Protein AF-A0A962GP96-F1 (afdb_monomer_lite)

Foldseek 3Di:
DDDDDDDDDDDDDPPPPPPVPPPPPPDDPDAPEEDEEEDAELVSVQVQQVVQQVVQSYAYAYADAAAYEQLDDDPVQESHDEFQHHYEYAYPYEYEYPAPPSAGEHYEYEANGEYEYEHYEYERFEHQAEASHYEYEANYYYEYYNYEYERAQYQYYARHYEYENHLEAYAENYEYYNAEYQHASHYEYEYDPDPHDYDYDYYNYYYYNGDHVYDRHYHYYDD

Radius of gyration: 22.22 Å; chains: 1; bounding box: 51×91×39 Å

Secondary structure (DSSP, 8-state):
----------------------PPS------S-EEEEEE-SHHHHHHHHHHHHH-TTSEEEEEE-S-EE-----TTSBSSPPB-SEEEEESS-EEE---TT---BSEEE-TT-EEEEES-EEE--EESSS-SSEEE-TT-EEEEES-EEES-EESSB-SSEEEES-SEEEEES-EEES-EEEE-SSEEEE--SSS----EEEES-EEES-EEEESSSEEEE--

Sequence (223 aa):
MSHRLSTLRLLTVVLALNLLAMLPPTAAAQPASTVRISVNTVQGLREAIAQSNLNPAQGFEISVATNLTLTEFNDSGAALPPIRGILGLTGPGSLAGGGPGSGFRLLTIEAGGALALNSIMLTNFHANGDGGVIRAEPGSEFSIFFSSFTHSGASGAGGAIYATGALSAEIDSARFEHCTAMRGGAVALLSAQTQSSQVLTIGSSDFLHNSAGSGGALYLEGS

Structure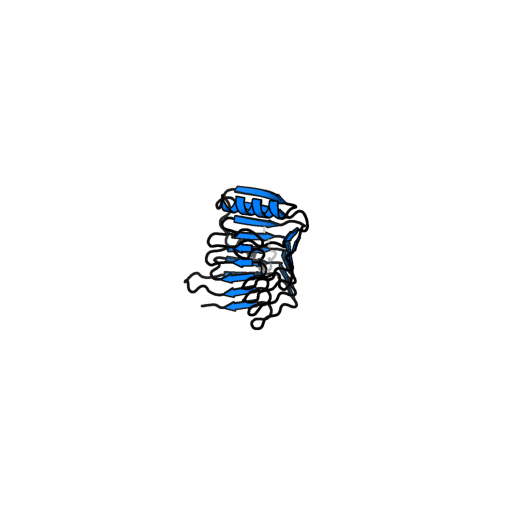 (mmCIF, N/CA/C/O backbone):
data_AF-A0A962GP96-F1
#
_entry.id   AF-A0A962GP96-F1
#
loop_
_atom_site.group_PDB
_atom_site.id
_atom_site.type_symbol
_atom_site.label_atom_id
_atom_site.label_alt_id
_atom_site.label_comp_id
_atom_site.label_asym_id
_atom_site.label_entity_id
_atom_site.label_seq_id
_atom_site.pdbx_PDB_ins_code
_atom_site.Cartn_x
_atom_site.Cartn_y
_atom_site.Cartn_z
_atom_site.occupancy
_atom_site.B_iso_or_equiv
_atom_site.auth_seq_id
_atom_site.auth_comp_id
_atom_site.auth_asym_id
_atom_site.auth_atom_id
_atom_site.pdbx_PDB_model_num
ATOM 1 N N . MET A 1 1 ? -32.573 -73.737 8.361 1.00 41.75 1 MET A N 1
ATOM 2 C CA . MET A 1 1 ? -31.341 -74.390 7.861 1.00 41.75 1 MET A CA 1
ATOM 3 C C . MET A 1 1 ? -30.971 -73.737 6.535 1.00 41.75 1 MET A C 1
ATOM 5 O O . MET A 1 1 ? -31.698 -73.891 5.572 1.00 41.75 1 MET A O 1
ATOM 9 N N . SER A 1 2 ? -30.054 -72.766 6.579 1.00 40.22 2 SER A N 1
ATOM 10 C CA . SER A 1 2 ? -28.686 -72.893 6.034 1.00 40.22 2 SER A CA 1
ATOM 11 C C . SER A 1 2 ? -28.665 -72.843 4.499 1.00 40.22 2 SER A C 1
ATOM 13 O O . SER A 1 2 ? -28.909 -73.846 3.846 1.00 40.22 2 SER A O 1
ATOM 15 N N . HIS A 1 3 ? -28.545 -71.650 3.909 1.00 36.94 3 HIS A N 1
ATOM 16 C CA . HIS A 1 3 ? -27.276 -71.028 3.477 1.00 36.94 3 HIS A CA 1
ATOM 17 C C . HIS A 1 3 ? -26.458 -71.871 2.495 1.00 36.94 3 HIS A C 1
ATOM 19 O O . HIS A 1 3 ? -25.870 -72.875 2.886 1.00 36.94 3 HIS A O 1
ATOM 25 N N . ARG A 1 4 ? -26.320 -71.355 1.266 1.00 44.69 4 ARG A N 1
ATOM 26 C CA . ARG A 1 4 ? -25.039 -71.172 0.560 1.00 44.69 4 ARG A CA 1
ATOM 27 C C . ARG A 1 4 ? -25.291 -70.448 -0.764 1.00 44.69 4 ARG A C 1
ATOM 29 O O . ARG A 1 4 ? -25.682 -71.075 -1.736 1.00 44.69 4 ARG A O 1
ATOM 36 N N . LEU A 1 5 ? -24.998 -69.150 -0.816 1.00 39.12 5 LEU A N 1
ATOM 37 C CA . LEU A 1 5 ? -24.468 -68.553 -2.037 1.00 39.12 5 LEU A CA 1
ATOM 38 C C . LEU A 1 5 ? -23.315 -67.617 -1.676 1.00 39.12 5 LEU A C 1
ATOM 40 O O . LEU A 1 5 ? -23.388 -66.799 -0.764 1.00 39.12 5 LEU A O 1
ATOM 44 N N . SER A 1 6 ? -22.233 -67.874 -2.391 1.00 44.88 6 SER 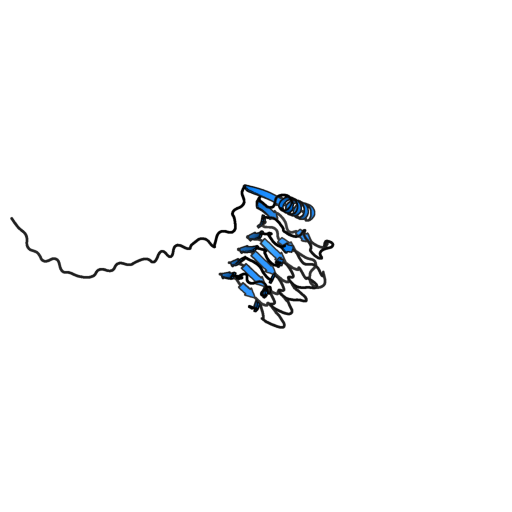A N 1
ATOM 45 C CA . SER A 1 6 ? -20.929 -67.238 -2.429 1.00 44.88 6 SER A CA 1
ATOM 46 C C . SER A 1 6 ? -20.990 -65.715 -2.516 1.00 44.88 6 SER A C 1
ATOM 48 O O . SER A 1 6 ? -21.469 -65.171 -3.509 1.00 44.88 6 SER A O 1
ATOM 50 N N . THR A 1 7 ? -20.416 -65.025 -1.533 1.00 42.16 7 THR A N 1
ATOM 51 C CA . THR A 1 7 ? -20.055 -63.613 -1.666 1.00 42.16 7 THR A CA 1
ATOM 52 C C . THR A 1 7 ? -18.664 -63.508 -2.283 1.00 42.16 7 THR A C 1
ATOM 54 O O . THR A 1 7 ? -17.646 -63.892 -1.708 1.00 42.16 7 THR A O 1
ATOM 57 N N . LEU A 1 8 ? -18.657 -63.020 -3.519 1.00 39.16 8 LEU A N 1
ATOM 58 C CA . LEU A 1 8 ? -17.489 -62.645 -4.294 1.00 39.16 8 LEU A CA 1
ATOM 59 C C . LEU A 1 8 ? -16.759 -61.500 -3.569 1.00 39.16 8 LEU A C 1
ATOM 61 O O . LEU A 1 8 ? -17.335 -60.441 -3.326 1.00 39.16 8 LEU A O 1
ATOM 65 N N . ARG A 1 9 ? -15.490 -61.719 -3.212 1.00 49.78 9 ARG A N 1
ATOM 66 C CA . ARG A 1 9 ? -14.550 -60.654 -2.843 1.00 49.78 9 ARG A CA 1
ATOM 67 C C . ARG A 1 9 ? -14.322 -59.775 -4.072 1.00 49.78 9 ARG A C 1
ATOM 69 O O . ARG A 1 9 ? -13.804 -60.295 -5.054 1.00 49.78 9 ARG A O 1
ATOM 76 N N . LEU A 1 10 ? -14.599 -58.472 -4.001 1.00 37.19 10 LEU A N 1
ATOM 77 C CA . LEU A 1 10 ? -13.852 -57.491 -4.791 1.00 37.19 10 LEU A CA 1
ATOM 78 C C . LEU A 1 10 ? -13.965 -56.067 -4.220 1.00 37.19 10 LEU A C 1
ATOM 80 O O . LEU A 1 10 ? -15.049 -55.517 -4.083 1.00 37.19 10 LEU A O 1
ATOM 84 N N . LEU A 1 11 ? -12.780 -55.509 -3.971 1.00 35.53 11 LEU A N 1
ATOM 85 C CA . LEU A 1 11 ? -12.394 -54.101 -4.059 1.00 35.53 11 LEU A CA 1
ATOM 86 C C . LEU A 1 11 ? -12.943 -53.083 -3.046 1.00 35.53 11 LEU A C 1
ATOM 88 O O . LEU A 1 11 ? -13.885 -52.331 -3.272 1.00 35.53 11 LEU A O 1
ATOM 92 N N . THR A 1 12 ? -12.175 -52.967 -1.968 1.00 42.47 12 THR A N 1
ATOM 93 C CA . THR A 1 12 ? -11.910 -51.739 -1.223 1.00 42.47 12 THR A CA 1
ATOM 94 C C . THR A 1 12 ? -11.522 -50.600 -2.180 1.00 42.47 12 THR A C 1
ATOM 96 O O . THR A 1 12 ? -10.418 -50.593 -2.717 1.00 42.47 12 THR A O 1
ATOM 99 N N . VAL A 1 13 ? -12.396 -49.613 -2.369 1.00 37.41 13 VAL A N 1
ATOM 100 C CA . VAL A 1 13 ? -11.994 -48.264 -2.798 1.00 37.41 13 VAL A CA 1
ATOM 101 C C . VAL A 1 13 ? -12.350 -47.335 -1.648 1.00 37.41 13 VAL A C 1
ATOM 103 O O . VAL A 1 13 ? -13.442 -46.779 -1.578 1.00 37.41 13 VAL A O 1
ATOM 106 N N . VAL A 1 14 ? -11.433 -47.225 -0.686 1.00 40.56 14 VAL A N 1
ATOM 107 C CA . VAL A 1 14 ? -11.450 -46.113 0.266 1.00 40.56 14 VAL A CA 1
ATOM 108 C C . VAL A 1 14 ? -10.992 -44.902 -0.532 1.00 40.56 14 VAL A C 1
ATOM 110 O O . VAL A 1 14 ? -9.799 -44.694 -0.742 1.00 40.56 14 VAL A O 1
ATOM 113 N N . LEU A 1 15 ? -11.955 -44.130 -1.031 1.00 36.44 15 LEU A N 1
ATOM 114 C CA . LEU A 1 15 ? -11.706 -42.768 -1.470 1.00 36.44 15 LEU A CA 1
ATOM 115 C C . LEU A 1 15 ? -11.429 -41.961 -0.193 1.00 36.44 15 LEU A C 1
ATOM 117 O O . LEU A 1 15 ? -12.338 -41.413 0.425 1.00 36.44 15 LEU A O 1
ATOM 121 N N . ALA A 1 16 ? -10.177 -41.976 0.266 1.00 37.91 16 ALA A N 1
ATOM 122 C CA . ALA A 1 16 ? -9.711 -41.046 1.280 1.00 37.91 16 ALA A CA 1
ATOM 123 C C . ALA A 1 16 ? -9.705 -39.664 0.624 1.00 37.91 16 ALA A C 1
ATOM 125 O O . ALA A 1 16 ? -8.740 -39.259 -0.021 1.00 37.91 16 ALA A O 1
ATOM 126 N N . LEU A 1 17 ? -10.841 -38.976 0.717 1.00 40.12 17 LEU A N 1
ATOM 127 C CA . LEU A 1 17 ? -10.928 -37.555 0.450 1.00 40.12 17 LEU A CA 1
ATOM 128 C C . LEU A 1 17 ? -10.005 -36.901 1.484 1.00 40.12 17 LEU A C 1
ATOM 130 O O . LEU A 1 17 ? -10.364 -36.794 2.656 1.00 40.12 17 LEU A O 1
ATOM 134 N N . ASN A 1 18 ? -8.783 -36.565 1.066 1.00 38.59 18 ASN A N 1
ATOM 135 C CA . ASN A 1 18 ? -7.877 -35.714 1.823 1.00 38.59 18 ASN A CA 1
ATOM 136 C C . ASN A 1 18 ? -8.583 -34.371 2.010 1.00 38.59 18 ASN A C 1
ATOM 138 O O . ASN A 1 18 ? -8.437 -33.453 1.206 1.00 38.59 18 ASN A O 1
ATOM 142 N N . LEU A 1 19 ? -9.381 -34.275 3.071 1.00 42.88 19 LEU A N 1
ATOM 143 C CA . LEU A 1 19 ? -9.773 -33.015 3.658 1.00 42.88 19 LEU A CA 1
ATOM 144 C C . LEU A 1 19 ? -8.487 -32.450 4.257 1.00 42.88 19 LEU A C 1
ATOM 146 O O . LEU A 1 19 ? -8.161 -32.689 5.418 1.00 42.88 19 LEU A O 1
ATOM 150 N N . LEU A 1 20 ? -7.700 -31.782 3.413 1.00 38.84 20 LEU A N 1
ATOM 151 C CA . LEU A 1 20 ? -6.652 -30.894 3.869 1.00 38.84 20 LEU A CA 1
ATOM 152 C C . LEU A 1 20 ? -7.397 -29.822 4.663 1.00 38.84 20 LEU A C 1
ATOM 154 O O . LEU A 1 20 ? -8.000 -28.919 4.087 1.00 38.84 20 LEU A O 1
ATOM 158 N N . ALA A 1 21 ? -7.467 -29.996 5.983 1.00 41.09 21 ALA A N 1
ATOM 159 C CA . ALA A 1 21 ? -7.864 -28.924 6.865 1.00 41.09 21 ALA A CA 1
ATOM 160 C C . ALA A 1 21 ? -6.898 -27.786 6.547 1.00 41.09 21 ALA A C 1
ATOM 162 O O . ALA A 1 21 ? -5.705 -27.885 6.839 1.00 41.09 21 ALA A O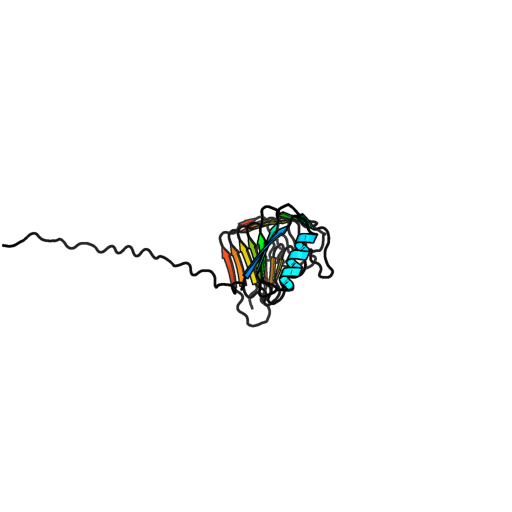 1
ATOM 163 N N . MET A 1 22 ? -7.395 -26.760 5.856 1.00 42.84 22 MET A N 1
ATOM 164 C CA . MET A 1 22 ? -6.710 -25.486 5.804 1.00 42.84 22 MET A CA 1
ATOM 165 C C . MET A 1 22 ? -6.601 -25.052 7.257 1.00 42.84 22 MET A C 1
ATOM 167 O O . MET A 1 22 ? -7.582 -24.634 7.870 1.00 42.84 22 MET A O 1
ATOM 171 N N . LEU A 1 23 ? -5.425 -25.278 7.838 1.00 36.78 23 LEU A N 1
ATOM 172 C CA . LEU A 1 23 ? -5.027 -24.592 9.049 1.00 36.78 23 LEU A CA 1
ATOM 173 C C . LEU A 1 23 ? -5.273 -23.110 8.751 1.00 36.78 23 LEU A C 1
ATOM 175 O O . LEU A 1 23 ? -4.781 -22.639 7.720 1.00 36.78 23 LEU A O 1
ATOM 179 N N . PRO A 1 24 ? -6.074 -22.394 9.560 1.00 40.12 24 PRO A N 1
ATOM 180 C CA . PRO A 1 24 ? -6.168 -20.956 9.390 1.00 40.12 24 PRO A CA 1
ATOM 181 C C . PRO A 1 24 ? -4.738 -20.395 9.408 1.00 40.12 24 PRO A C 1
ATOM 183 O O . PRO A 1 24 ? -3.909 -20.924 10.165 1.00 40.12 24 PRO A O 1
ATOM 186 N N . PRO A 1 25 ? -4.427 -19.394 8.562 1.00 46.06 25 PRO A N 1
ATOM 187 C CA . PRO A 1 25 ? -3.122 -18.749 8.583 1.00 46.06 25 PRO A CA 1
ATOM 188 C C . PRO A 1 25 ? -2.793 -18.407 10.032 1.00 46.06 25 PRO A C 1
ATOM 190 O O . PRO A 1 25 ? -3.666 -17.946 10.771 1.00 46.06 25 PRO A O 1
ATOM 193 N N . THR A 1 26 ? -1.576 -18.770 10.446 1.00 43.25 26 THR A N 1
ATOM 194 C CA . THR A 1 26 ? -1.029 -18.636 11.802 1.00 43.25 26 THR A CA 1
ATOM 195 C C . THR A 1 26 ? -1.564 -17.359 12.429 1.00 43.25 26 THR A C 1
ATOM 197 O O . THR A 1 26 ? -1.193 -16.271 11.999 1.00 43.25 26 THR A O 1
ATOM 200 N N . ALA A 1 27 ? -2.529 -17.502 13.342 1.00 45.09 27 ALA A N 1
ATOM 201 C CA . ALA A 1 27 ? -3.374 -16.388 13.736 1.00 45.09 27 ALA A CA 1
ATOM 202 C C . ALA A 1 27 ? -2.507 -15.281 14.339 1.00 45.09 27 ALA A C 1
ATOM 204 O O . ALA A 1 27 ? -1.972 -15.442 15.440 1.00 45.09 27 ALA A O 1
ATOM 205 N N . ALA A 1 28 ? -2.388 -14.165 13.612 1.00 53.78 28 ALA A N 1
ATOM 206 C CA . ALA A 1 28 ? -2.011 -12.886 14.191 1.00 53.78 28 ALA A CA 1
ATOM 207 C C . ALA A 1 28 ? -2.836 -12.703 15.471 1.00 53.78 28 ALA A C 1
ATOM 209 O O . ALA A 1 28 ? -4.018 -13.067 15.498 1.00 53.78 28 ALA A O 1
ATOM 210 N N . ALA A 1 29 ? -2.211 -12.218 16.544 1.00 50.69 29 ALA A N 1
ATOM 211 C CA . ALA A 1 29 ? -2.861 -12.092 17.842 1.00 50.69 29 ALA A CA 1
ATOM 212 C C . ALA A 1 29 ? -4.225 -11.397 17.681 1.00 50.69 29 ALA A C 1
ATOM 214 O O . ALA A 1 29 ? -4.297 -10.220 17.327 1.00 50.69 29 ALA A O 1
ATOM 215 N N . GLN A 1 30 ? -5.318 -12.141 17.885 1.00 57.50 30 GLN A N 1
ATOM 216 C CA . GLN A 1 30 ? -6.656 -11.582 17.725 1.00 57.50 30 GLN A CA 1
ATOM 217 C C . GLN A 1 30 ? -6.850 -10.465 18.758 1.00 57.50 30 GLN A C 1
ATOM 219 O O . GLN A 1 30 ? -6.568 -10.680 19.942 1.00 57.50 30 GLN A O 1
ATOM 224 N N . PRO A 1 31 ? -7.327 -9.280 18.341 1.00 71.00 31 PRO A N 1
ATOM 225 C CA . PRO A 1 31 ? -7.483 -8.157 19.250 1.00 71.00 31 PRO A CA 1
ATOM 226 C C . PRO A 1 31 ? -8.485 -8.494 20.359 1.00 71.00 31 PRO A C 1
ATOM 228 O O . PRO A 1 31 ? -9.461 -9.212 20.138 1.00 71.00 31 PRO A O 1
ATOM 231 N N . ALA A 1 32 ? -8.285 -7.920 21.548 1.00 69.75 32 ALA A N 1
ATOM 232 C CA . ALA A 1 32 ? -9.157 -8.162 22.703 1.00 69.75 32 ALA A CA 1
ATOM 233 C C . ALA A 1 32 ? -10.610 -7.694 22.469 1.00 69.75 32 ALA A C 1
ATOM 235 O O . ALA A 1 32 ? -11.551 -8.208 23.070 1.00 69.75 32 ALA A O 1
ATOM 236 N N . SER A 1 33 ? -10.791 -6.696 21.602 1.00 87.12 33 SER A N 1
ATOM 237 C CA . SER A 1 33 ? -12.076 -6.220 21.079 1.00 87.12 33 SER A CA 1
ATOM 238 C C . SER A 1 33 ? -11.838 -5.434 19.785 1.00 87.12 33 SER A C 1
ATOM 240 O O . SER A 1 33 ? -10.708 -5.012 19.531 1.00 87.12 33 SER A O 1
ATOM 242 N N . THR A 1 34 ? -12.882 -5.211 18.979 1.00 92.12 34 THR A N 1
ATOM 243 C CA . THR A 1 34 ? -12.778 -4.446 17.725 1.00 92.12 34 THR A CA 1
ATOM 244 C C . THR A 1 34 ? -13.787 -3.302 17.682 1.00 92.12 34 THR A C 1
ATOM 246 O O . THR A 1 34 ? -14.990 -3.530 17.812 1.00 92.12 34 THR A O 1
ATOM 249 N N . VAL A 1 35 ? -13.300 -2.082 17.458 1.00 96.25 35 VAL A N 1
ATOM 250 C CA . VAL A 1 35 ? -14.106 -0.883 17.194 1.00 96.25 35 VAL A CA 1
ATOM 251 C C . VAL A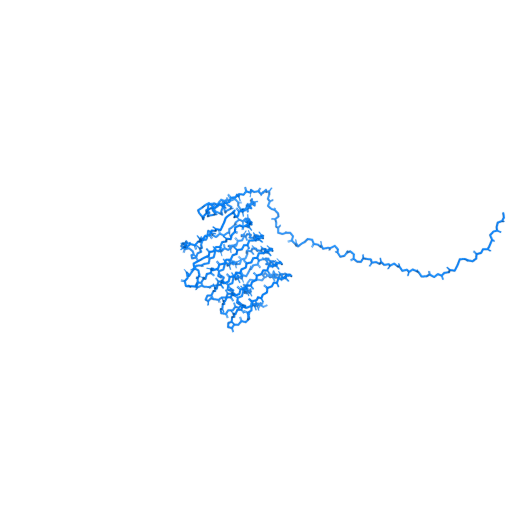 1 35 ? -14.294 -0.738 15.690 1.00 96.25 35 VAL A C 1
ATOM 253 O O . VAL A 1 35 ? -13.333 -0.855 14.936 1.00 96.25 35 VAL A O 1
ATOM 256 N N . ARG A 1 36 ? -15.526 -0.466 15.250 1.00 96.38 36 ARG A N 1
ATOM 257 C CA . ARG A 1 36 ? -15.853 -0.241 13.836 1.00 96.38 36 ARG A CA 1
ATOM 258 C C . ARG A 1 36 ? -16.202 1.215 13.599 1.00 96.38 36 ARG A C 1
ATOM 260 O O . ARG A 1 36 ? -17.069 1.753 14.284 1.00 96.38 36 ARG A O 1
ATOM 267 N N . ILE A 1 37 ? -15.536 1.838 12.634 1.00 96.56 37 ILE A N 1
ATOM 268 C CA . ILE A 1 37 ? -15.678 3.264 12.332 1.00 96.56 37 ILE A CA 1
ATOM 269 C C . ILE A 1 37 ? -15.912 3.415 10.836 1.00 96.56 37 ILE A C 1
ATOM 271 O O . ILE A 1 37 ? -15.209 2.812 10.037 1.00 96.56 37 ILE A O 1
ATOM 275 N N . SER A 1 38 ? -16.881 4.235 10.442 1.00 97.56 38 SER A N 1
ATOM 276 C CA . SER A 1 38 ? -17.050 4.632 9.044 1.00 97.56 38 SER A CA 1
ATOM 277 C C . SER A 1 38 ? -16.540 6.054 8.861 1.00 97.56 38 SER A C 1
ATOM 279 O O . SER A 1 38 ? -16.908 6.939 9.631 1.00 97.56 38 SER A O 1
ATOM 281 N N . VAL A 1 39 ? -15.727 6.287 7.832 1.00 98.06 39 VAL A N 1
ATOM 282 C CA . VAL A 1 39 ? -15.150 7.604 7.527 1.00 98.06 39 VAL A CA 1
ATOM 283 C C . VAL A 1 39 ? -15.444 8.008 6.088 1.00 98.06 39 VAL A C 1
ATOM 285 O O . VAL A 1 39 ? -15.444 7.186 5.177 1.00 98.06 39 VAL A O 1
ATOM 288 N N . ASN A 1 40 ? -15.686 9.298 5.882 1.00 97.25 40 ASN A N 1
ATOM 289 C CA . ASN A 1 40 ? -15.934 9.914 4.575 1.00 97.25 40 ASN A CA 1
ATOM 290 C C . ASN A 1 40 ? -15.102 11.193 4.367 1.00 97.25 40 ASN A C 1
ATOM 292 O O . ASN A 1 40 ? -15.348 11.959 3.439 1.00 97.25 40 ASN A O 1
ATOM 296 N N . THR A 1 41 ? -14.122 11.440 5.238 1.00 97.31 41 THR A N 1
ATOM 297 C CA . THR A 1 41 ? -13.191 12.568 5.140 1.00 97.31 41 THR A CA 1
ATOM 298 C C . THR A 1 41 ? -11.773 12.105 5.455 1.00 97.31 41 THR A C 1
ATOM 300 O O . THR A 1 41 ? -11.571 11.170 6.233 1.00 97.31 41 THR A O 1
ATOM 303 N N . VAL A 1 42 ? -10.776 12.784 4.878 1.00 96.12 42 VAL A N 1
ATOM 304 C CA . VAL A 1 42 ? -9.357 12.524 5.176 1.00 96.12 42 VAL A CA 1
ATOM 305 C C . VAL A 1 42 ? -9.059 12.781 6.654 1.00 96.12 42 VAL A C 1
ATOM 307 O O . VAL A 1 42 ? -8.361 11.990 7.281 1.00 96.12 42 VAL A O 1
ATOM 310 N N . GLN A 1 43 ? -9.624 13.846 7.230 1.00 95.69 43 GLN A N 1
ATOM 311 C CA . GLN A 1 43 ? -9.429 14.169 8.642 1.00 95.69 43 GLN A CA 1
ATOM 312 C C . GLN A 1 43 ? -9.995 13.078 9.560 1.00 95.69 43 GLN A C 1
ATOM 314 O O . GLN A 1 43 ? -9.285 12.609 10.445 1.00 95.69 43 GLN A O 1
ATOM 319 N N . GLY A 1 44 ? -11.215 12.597 9.297 1.00 96.81 44 GLY A N 1
ATOM 320 C CA . GLY A 1 44 ? -11.802 11.498 10.068 1.00 96.81 44 GLY A CA 1
ATOM 321 C C . GLY A 1 44 ? -10.989 10.203 9.966 1.00 96.81 44 GLY A C 1
ATOM 322 O O . GLY A 1 44 ? -10.828 9.497 10.958 1.00 96.81 44 GLY A O 1
ATOM 323 N N . LEU A 1 45 ? -10.407 9.916 8.794 1.00 97.38 45 LEU A N 1
ATOM 324 C CA . LEU A 1 45 ? -9.488 8.787 8.623 1.00 97.38 45 LEU A CA 1
ATOM 325 C C . LEU A 1 45 ? -8.210 8.959 9.463 1.00 97.38 45 LEU A C 1
ATOM 327 O O . LEU A 1 45 ? -7.813 8.028 10.162 1.00 97.38 45 LEU A O 1
ATOM 331 N N . ARG A 1 46 ? -7.584 10.145 9.444 1.00 95.94 46 ARG A N 1
ATOM 332 C CA . ARG A 1 46 ? -6.397 10.445 10.269 1.00 95.94 46 ARG A CA 1
ATOM 333 C C . ARG A 1 46 ? -6.691 10.276 11.759 1.00 95.94 46 ARG A C 1
ATOM 335 O O . ARG A 1 46 ? -5.899 9.660 12.467 1.00 95.94 46 ARG A O 1
ATOM 342 N N . GLU A 1 47 ? -7.817 10.807 12.224 1.00 95.94 47 GLU A N 1
ATOM 343 C CA . GLU A 1 47 ? -8.229 10.738 13.627 1.00 95.94 47 GLU A CA 1
ATOM 344 C C . GLU A 1 47 ? -8.491 9.300 14.067 1.00 95.94 47 GLU A C 1
ATOM 346 O O . GLU A 1 47 ? -7.995 8.883 15.111 1.00 95.94 47 GLU A O 1
ATOM 351 N N . ALA A 1 48 ? -9.195 8.511 13.256 1.00 96.94 48 ALA A N 1
ATOM 352 C CA . ALA A 1 48 ? -9.472 7.115 13.569 1.00 96.94 48 ALA A CA 1
ATOM 353 C C . ALA A 1 48 ? -8.185 6.267 13.670 1.00 96.94 48 ALA A C 1
ATOM 355 O O . ALA A 1 48 ? -8.061 5.460 14.591 1.00 96.94 48 ALA A O 1
ATOM 356 N N . ILE A 1 49 ? -7.191 6.507 12.806 1.00 96.50 49 ILE A N 1
ATOM 357 C CA . ILE A 1 49 ? -5.866 5.863 12.906 1.00 96.50 49 ILE A CA 1
ATOM 358 C C . ILE A 1 49 ? -5.103 6.354 14.147 1.00 96.50 49 ILE A C 1
ATOM 360 O O . ILE A 1 49 ? -4.466 5.575 14.854 1.00 96.50 49 ILE A O 1
ATOM 364 N N . ALA A 1 50 ? -5.172 7.647 14.468 1.00 95.19 50 ALA A N 1
ATOM 365 C CA . ALA A 1 50 ? -4.554 8.158 15.689 1.00 95.19 50 ALA A CA 1
ATOM 366 C C . ALA A 1 50 ? -5.157 7.501 16.946 1.00 95.19 50 ALA A C 1
ATOM 368 O O . ALA A 1 50 ? -4.417 7.132 17.856 1.00 95.19 50 ALA A O 1
ATOM 369 N N . GLN A 1 51 ? -6.476 7.282 16.972 1.00 94.88 51 GLN A N 1
ATOM 370 C CA . GLN A 1 51 ? -7.151 6.577 18.066 1.00 94.88 51 GLN A CA 1
ATOM 371 C C . GLN A 1 51 ? -6.726 5.109 18.177 1.00 94.88 51 GLN A C 1
ATOM 373 O O . GLN A 1 51 ? -6.528 4.630 19.297 1.00 94.88 51 GLN A O 1
ATOM 378 N N . SER A 1 52 ? -6.516 4.405 17.056 1.00 95.25 52 SER A N 1
ATOM 379 C CA . SER A 1 52 ? -6.012 3.025 17.103 1.00 95.25 52 SER A CA 1
ATOM 380 C C . SER A 1 52 ? -4.616 2.947 17.718 1.00 95.25 52 SER A C 1
ATOM 382 O O . SER A 1 52 ? -4.317 2.033 18.482 1.00 95.25 52 SER A O 1
ATOM 384 N N . ASN A 1 53 ? -3.767 3.941 17.456 1.00 94.81 53 ASN A N 1
ATOM 385 C CA . ASN A 1 53 ? -2.418 3.997 18.022 1.00 94.81 53 ASN A CA 1
ATOM 386 C C . ASN A 1 53 ? -2.391 4.284 19.527 1.00 94.81 53 ASN A C 1
ATOM 388 O O . ASN A 1 53 ? -1.445 3.886 20.202 1.00 94.81 53 ASN A O 1
ATOM 392 N N . LEU A 1 54 ? -3.408 4.966 20.059 1.00 95.44 54 LEU A N 1
ATOM 393 C CA . LEU A 1 54 ? -3.555 5.173 21.502 1.00 95.44 54 LEU A CA 1
ATOM 394 C C . LEU A 1 54 ? -4.033 3.903 22.225 1.00 95.44 54 LEU A C 1
ATOM 396 O O . LEU A 1 54 ? -3.884 3.808 23.441 1.00 95.44 54 LEU A O 1
ATOM 400 N N . ASN A 1 55 ? -4.574 2.924 21.491 1.00 92.50 55 ASN A N 1
ATOM 401 C CA . ASN A 1 55 ? -5.175 1.706 22.033 1.00 92.50 55 ASN A CA 1
ATOM 402 C C . ASN A 1 55 ? -4.629 0.444 21.331 1.00 92.50 55 ASN A C 1
ATOM 404 O O . ASN A 1 55 ? -5.401 -0.305 20.735 1.00 92.50 55 ASN A O 1
ATOM 408 N N . PRO A 1 56 ? -3.316 0.157 21.406 1.00 86.44 56 PRO A N 1
ATOM 409 C CA . PRO A 1 56 ? -2.669 -0.852 20.559 1.00 86.44 56 PRO A CA 1
ATOM 410 C C . PRO A 1 56 ? -3.161 -2.297 20.771 1.00 86.44 56 PRO A C 1
ATOM 412 O O . PRO A 1 56 ? -2.996 -3.126 19.885 1.00 86.44 56 PRO A O 1
ATOM 415 N N . ALA A 1 57 ? -3.789 -2.608 21.912 1.00 89.12 57 ALA A N 1
ATOM 416 C CA . ALA A 1 57 ? -4.384 -3.923 22.188 1.00 89.12 57 ALA A CA 1
ATOM 417 C C . ALA A 1 57 ? -5.813 -4.100 21.624 1.00 89.12 57 ALA A C 1
ATOM 419 O O . ALA A 1 57 ? -6.361 -5.208 21.636 1.00 89.12 57 ALA A O 1
ATOM 420 N N . GLN A 1 58 ? -6.443 -3.013 21.173 1.00 93.50 58 GLN A N 1
ATOM 421 C CA . GLN A 1 58 ? -7.777 -3.001 20.583 1.00 93.50 58 GLN A CA 1
ATOM 422 C C . GLN A 1 58 ? -7.663 -2.907 19.059 1.00 93.50 58 GLN A C 1
ATOM 424 O O . GLN A 1 58 ? -6.871 -2.136 18.527 1.00 93.50 58 GLN A O 1
ATOM 429 N N . GLY A 1 59 ? -8.479 -3.683 18.351 1.00 94.00 59 GLY A N 1
ATOM 430 C CA . GLY A 1 59 ? -8.572 -3.611 16.898 1.00 94.00 59 GLY A CA 1
ATOM 431 C C . GLY A 1 59 ? -9.454 -2.448 16.461 1.00 94.00 59 GLY A C 1
ATOM 432 O O . GLY A 1 59 ? -10.506 -2.208 17.053 1.00 94.00 59 GLY A O 1
ATOM 433 N N . PHE A 1 60 ? -9.064 -1.762 15.396 1.00 96.94 60 PHE A N 1
ATOM 434 C CA . PHE A 1 60 ? -9.871 -0.724 14.757 1.00 96.94 60 PHE A CA 1
ATOM 435 C C . PHE A 1 60 ? -10.137 -1.113 13.311 1.00 96.94 60 PHE A C 1
ATOM 437 O O . PHE A 1 60 ? -9.205 -1.213 12.530 1.00 96.94 60 PHE A O 1
ATOM 444 N N . GLU A 1 61 ? -11.395 -1.322 12.943 1.00 97.19 61 GLU A N 1
ATOM 445 C CA . GLU A 1 61 ? -11.814 -1.596 11.569 1.00 97.19 61 GLU A CA 1
ATOM 446 C C . GLU A 1 61 ? -12.463 -0.331 10.994 1.00 97.19 61 GLU A C 1
ATOM 448 O O . GLU A 1 61 ? -13.580 0.047 11.363 1.00 97.19 61 GLU A O 1
ATOM 453 N N . ILE A 1 62 ? -11.729 0.360 10.125 1.00 97.94 62 ILE A N 1
ATOM 454 C CA . ILE A 1 62 ? -12.152 1.610 9.503 1.00 97.94 62 ILE A CA 1
ATOM 455 C C . ILE A 1 62 ? -12.678 1.322 8.096 1.00 97.94 62 ILE A C 1
ATOM 457 O O . ILE A 1 62 ? -11.932 0.921 7.205 1.00 97.94 62 ILE A O 1
ATOM 461 N N . SER A 1 63 ? -13.962 1.589 7.881 1.00 98.12 63 SER A N 1
ATOM 462 C CA . SER A 1 63 ? -14.601 1.561 6.569 1.00 98.12 63 SER A CA 1
ATOM 463 C C . SER A 1 63 ? -14.524 2.936 5.906 1.00 98.12 63 SER A C 1
ATOM 465 O O . SER A 1 63 ? -15.151 3.897 6.356 1.00 98.12 63 SER A O 1
ATOM 467 N N . VAL A 1 64 ? -13.797 3.030 4.799 1.00 98.25 64 VAL A N 1
ATOM 468 C CA . VAL A 1 64 ? -13.749 4.187 3.907 1.00 98.25 64 VAL A CA 1
ATOM 469 C C . VAL A 1 64 ? -15.017 4.182 3.051 1.00 98.25 64 VAL A C 1
ATOM 471 O O . VAL A 1 64 ? -15.177 3.382 2.132 1.00 98.25 64 VAL A O 1
ATOM 474 N N . ALA A 1 65 ? -15.962 5.056 3.387 1.00 97.12 65 ALA A N 1
ATOM 475 C CA . ALA A 1 65 ? -17.294 5.077 2.781 1.00 97.12 65 ALA A CA 1
ATOM 476 C C . ALA A 1 65 ? -17.338 5.768 1.411 1.00 97.12 65 ALA A C 1
ATOM 478 O O . ALA A 1 65 ? -18.258 5.535 0.630 1.00 97.12 65 ALA A O 1
ATOM 479 N N . THR A 1 66 ? -16.375 6.643 1.125 1.00 97.62 66 THR A N 1
ATOM 480 C CA . THR A 1 66 ? -16.328 7.468 -0.088 1.00 97.62 66 THR A CA 1
ATOM 481 C C . THR A 1 66 ? -14.906 7.569 -0.613 1.00 97.62 66 THR A C 1
ATOM 483 O O . THR A 1 66 ? -13.955 7.353 0.130 1.00 97.62 66 THR A O 1
ATOM 486 N N . ASN A 1 67 ? -14.744 7.960 -1.875 1.00 98.25 67 ASN A N 1
ATOM 487 C CA . ASN A 1 67 ? -13.417 8.208 -2.431 1.00 98.25 67 ASN A CA 1
ATOM 488 C C . ASN A 1 67 ? -12.772 9.413 -1.736 1.00 98.25 67 ASN A C 1
ATOM 490 O O . ASN A 1 67 ? -13.362 10.494 -1.700 1.00 98.25 67 ASN A O 1
ATOM 494 N N . LEU A 1 68 ? -11.572 9.225 -1.192 1.00 98.06 68 LEU A N 1
ATOM 495 C CA . LEU A 1 68 ? -10.796 10.260 -0.517 1.00 98.06 68 LEU A CA 1
ATOM 496 C C . LEU A 1 68 ? -9.507 10.521 -1.291 1.00 98.06 68 LEU A C 1
ATOM 498 O O . LEU A 1 68 ? -8.726 9.604 -1.545 1.00 98.06 68 LEU A O 1
ATOM 502 N N . THR A 1 69 ? -9.264 11.785 -1.623 1.00 96.69 69 THR A N 1
ATOM 503 C CA . THR A 1 69 ? -7.992 12.231 -2.195 1.00 96.69 69 THR A CA 1
ATOM 504 C C . THR A 1 69 ? -7.143 12.850 -1.094 1.00 96.69 69 THR A C 1
ATOM 506 O O . THR A 1 69 ? -7.569 13.788 -0.424 1.00 96.69 69 THR A O 1
ATOM 509 N N . LEU A 1 70 ? -5.942 12.315 -0.903 1.00 95.31 70 LEU A N 1
ATOM 510 C CA . LEU A 1 70 ? -4.962 12.788 0.059 1.00 95.31 70 LEU A CA 1
ATOM 511 C C . LEU A 1 70 ? -3.904 13.582 -0.704 1.00 95.31 70 LEU A C 1
ATOM 513 O O . LEU A 1 70 ? -3.155 13.015 -1.493 1.00 95.31 70 LEU A O 1
ATOM 517 N N . THR A 1 71 ? -3.860 14.893 -0.477 1.00 86.69 71 THR A N 1
ATOM 518 C CA . THR A 1 71 ? -2.911 15.824 -1.120 1.00 86.69 71 THR A CA 1
ATOM 519 C C . THR A 1 71 ? -1.870 16.381 -0.154 1.00 86.69 71 THR A C 1
ATOM 521 O O . THR A 1 71 ? -0.974 17.108 -0.569 1.00 86.69 71 THR A O 1
ATOM 524 N N . GLU A 1 72 ? -1.987 16.051 1.131 1.00 83.12 72 GLU A N 1
ATOM 525 C CA . GLU A 1 72 ? -1.129 16.548 2.202 1.00 83.12 72 GLU A CA 1
ATOM 526 C C . GLU A 1 72 ? -0.435 15.384 2.907 1.00 83.12 72 GLU A C 1
ATOM 528 O O . GLU A 1 72 ? -1.049 14.347 3.190 1.00 83.12 72 GLU A O 1
ATOM 533 N N . PHE A 1 73 ? 0.835 15.588 3.239 1.00 79.44 73 PHE A N 1
ATOM 534 C CA . PHE A 1 73 ? 1.654 14.648 3.989 1.00 79.44 73 PHE A CA 1
ATOM 535 C C . PHE A 1 73 ? 2.081 15.256 5.324 1.00 79.44 73 PHE A C 1
ATOM 537 O O . PHE A 1 73 ? 2.135 16.472 5.486 1.00 79.44 73 PHE A O 1
ATOM 544 N N . ASN A 1 74 ? 2.329 14.390 6.297 1.00 74.06 74 ASN A N 1
ATOM 545 C CA . ASN A 1 74 ? 2.836 14.762 7.611 1.00 74.06 74 ASN A CA 1
ATOM 546 C C . ASN A 1 74 ? 4.370 14.873 7.603 1.00 74.06 74 ASN A C 1
ATOM 548 O O . ASN A 1 74 ? 5.035 14.519 6.628 1.00 74.06 74 ASN A O 1
ATOM 552 N N . ASP A 1 75 ? 4.940 15.289 8.732 1.00 67.81 75 ASP A N 1
ATOM 553 C CA . ASP A 1 75 ? 6.392 15.446 8.895 1.00 67.81 75 ASP A CA 1
ATOM 554 C C . ASP A 1 75 ? 7.186 14.138 8.707 1.00 67.81 75 ASP A C 1
ATOM 556 O O . ASP A 1 75 ? 8.394 14.179 8.483 1.00 67.81 75 ASP A O 1
ATOM 560 N N . SER A 1 76 ? 6.531 12.970 8.758 1.00 66.06 76 SER A N 1
ATOM 561 C CA . SER A 1 76 ? 7.160 11.672 8.480 1.00 66.06 76 SER A CA 1
ATOM 562 C C . SER A 1 76 ? 7.120 11.265 6.999 1.00 66.06 76 SER A C 1
ATOM 564 O O . SER A 1 76 ? 7.549 10.164 6.648 1.00 66.06 76 SER A O 1
ATOM 566 N N . GLY A 1 77 ? 6.637 12.142 6.111 1.00 75.06 77 GLY A N 1
ATOM 567 C CA . GLY A 1 77 ? 6.583 11.903 4.666 1.00 75.06 77 GLY A CA 1
ATOM 568 C C . GLY A 1 77 ? 5.468 10.944 4.234 1.00 75.06 77 GLY A C 1
ATOM 569 O O . GLY A 1 77 ? 5.538 10.374 3.140 1.00 75.06 77 GLY A O 1
ATOM 570 N N . ALA A 1 78 ? 4.452 10.745 5.082 1.00 88.44 78 ALA A N 1
ATOM 571 C CA . ALA A 1 78 ? 3.286 9.910 4.814 1.00 88.44 78 ALA A CA 1
ATOM 572 C C . ALA A 1 78 ? 1.981 10.714 4.804 1.00 88.44 78 ALA A C 1
ATOM 574 O O . ALA A 1 78 ? 1.816 11.713 5.502 1.00 88.44 78 ALA A O 1
ATOM 575 N N . ALA A 1 79 ? 1.010 10.251 4.026 1.00 93.06 79 ALA A N 1
ATOM 576 C CA . ALA A 1 79 ? -0.310 10.850 3.971 1.00 93.06 79 ALA A CA 1
ATOM 577 C C . ALA A 1 79 ? -1.112 10.579 5.245 1.00 93.06 79 ALA A C 1
ATOM 579 O O . ALA A 1 79 ? -1.996 11.361 5.555 1.00 93.06 79 ALA A O 1
ATOM 580 N N . LEU A 1 80 ? -0.831 9.513 5.996 1.00 95.56 80 LEU A N 1
ATOM 581 C CA . LEU A 1 80 ? -1.545 9.148 7.223 1.00 95.56 80 LEU A CA 1
ATOM 582 C C . LEU A 1 80 ? -0.569 8.916 8.393 1.00 95.56 80 LEU A C 1
ATOM 584 O O . LEU A 1 80 ? 0.626 8.708 8.162 1.00 95.56 80 LEU A O 1
ATOM 588 N N . PRO A 1 81 ? -1.037 8.991 9.657 1.00 95.38 81 PRO A N 1
ATOM 589 C CA . PRO A 1 81 ? -0.206 8.672 10.817 1.00 95.38 81 PRO A CA 1
ATOM 590 C C . PRO A 1 81 ? 0.390 7.255 10.723 1.00 95.38 81 PRO A C 1
ATOM 592 O O . PRO A 1 81 ? -0.252 6.375 10.143 1.00 95.38 81 PRO A O 1
ATOM 595 N N . PRO A 1 82 ? 1.583 7.009 11.299 1.00 95.44 82 PRO A N 1
ATOM 596 C CA . PRO A 1 82 ? 2.157 5.667 11.332 1.00 95.44 82 PRO A CA 1
ATOM 597 C C . PRO A 1 82 ? 1.258 4.716 12.124 1.00 95.44 82 PRO A C 1
ATOM 599 O O . PRO A 1 82 ? 0.598 5.140 13.069 1.00 95.44 82 PRO A O 1
ATOM 602 N N . ILE A 1 83 ? 1.247 3.437 11.770 1.00 96.25 83 ILE A N 1
ATOM 603 C CA . ILE A 1 83 ? 0.461 2.408 12.452 1.00 96.25 83 ILE A CA 1
ATOM 604 C C . ILE A 1 83 ? 1.334 1.735 13.511 1.00 96.25 83 ILE A C 1
ATOM 606 O O . ILE A 1 83 ? 2.371 1.158 13.189 1.00 96.25 83 ILE A O 1
ATOM 610 N N . ARG A 1 84 ? 0.886 1.803 14.767 1.00 94.88 84 ARG A N 1
ATOM 611 C CA . ARG A 1 84 ? 1.483 1.138 15.941 1.00 94.88 84 ARG A CA 1
ATOM 612 C C . ARG A 1 84 ? 0.514 0.195 16.657 1.00 94.88 84 ARG A C 1
ATOM 614 O O . ARG A 1 84 ? 0.930 -0.547 17.537 1.00 94.88 84 ARG A O 1
ATOM 621 N N . GLY A 1 85 ? -0.776 0.283 16.333 1.00 93.31 85 GLY A N 1
ATOM 622 C CA . GLY A 1 85 ? -1.821 -0.603 16.844 1.00 93.31 85 GLY A CA 1
ATOM 623 C C . GLY A 1 85 ? -2.283 -1.622 15.803 1.00 93.31 85 GLY A C 1
ATOM 624 O O . GLY A 1 85 ? -1.625 -1.828 14.783 1.00 93.31 85 GLY A O 1
ATOM 625 N N . ILE A 1 86 ? -3.448 -2.221 16.055 1.00 94.81 86 ILE A N 1
ATOM 626 C CA . ILE A 1 86 ? -4.101 -3.180 15.158 1.00 94.81 86 ILE A CA 1
ATOM 627 C C . ILE A 1 86 ? -5.157 -2.440 14.331 1.00 94.81 86 ILE A C 1
ATOM 629 O O . ILE A 1 86 ? -6.199 -2.034 14.853 1.00 94.81 86 ILE A O 1
ATOM 633 N N . LEU A 1 87 ? -4.893 -2.265 13.039 1.00 97.38 87 LEU A N 1
ATOM 634 C CA . LEU A 1 87 ? -5.716 -1.472 12.133 1.00 97.38 87 LEU A CA 1
ATOM 635 C C . LEU A 1 87 ? -6.197 -2.302 10.941 1.00 97.38 87 LEU A C 1
ATOM 637 O O . LEU A 1 87 ? -5.398 -2.861 10.202 1.00 97.38 87 LEU A O 1
ATOM 641 N N . GLY A 1 88 ? -7.502 -2.304 10.701 1.00 97.75 88 GLY A N 1
ATOM 642 C CA . GLY A 1 88 ? -8.133 -2.742 9.464 1.00 97.75 88 GLY A CA 1
ATOM 643 C C . GLY A 1 88 ? -8.621 -1.545 8.652 1.00 97.75 88 GLY A C 1
ATOM 644 O O . GLY A 1 88 ? -9.293 -0.675 9.203 1.00 97.75 88 GLY A O 1
ATOM 645 N N . LEU A 1 89 ? -8.330 -1.508 7.352 1.00 97.81 89 LEU A N 1
ATOM 646 C CA . LEU A 1 89 ? -8.966 -0.594 6.401 1.00 97.81 89 LEU A CA 1
ATOM 647 C C . LEU A 1 89 ? -9.781 -1.393 5.384 1.00 97.81 89 LEU A C 1
ATOM 649 O O . LEU A 1 89 ? -9.285 -2.336 4.764 1.00 97.81 89 LEU A O 1
ATOM 653 N N . THR A 1 90 ? -11.029 -0.985 5.201 1.00 97.25 90 THR A N 1
ATOM 654 C CA . THR A 1 90 ? -11.963 -1.589 4.251 1.00 97.25 90 THR A CA 1
ATOM 655 C C . THR A 1 90 ? -12.877 -0.532 3.646 1.00 97.25 90 THR A C 1
ATOM 657 O O . THR A 1 90 ? -12.733 0.653 3.940 1.00 97.25 90 THR A O 1
ATOM 660 N N . GLY A 1 91 ? -13.836 -0.949 2.833 1.00 93.44 91 GLY A N 1
ATOM 661 C CA . GLY A 1 91 ? -14.956 -0.125 2.411 1.00 93.44 91 GLY A CA 1
ATOM 662 C C . GLY A 1 91 ? -14.985 0.158 0.910 1.00 93.44 91 GLY A C 1
ATOM 663 O O . GLY A 1 91 ? -13.991 -0.010 0.211 1.00 93.44 91 GLY A O 1
ATOM 664 N N . PRO A 1 92 ? -16.150 0.595 0.403 1.00 93.94 92 PRO A N 1
ATOM 665 C CA . PRO A 1 92 ? -16.372 0.803 -1.027 1.00 93.94 92 PRO A CA 1
ATOM 666 C C . PRO A 1 92 ? -15.637 2.026 -1.595 1.00 93.94 92 PRO A C 1
ATOM 668 O O . PRO A 1 92 ? -15.587 2.194 -2.812 1.00 93.94 92 PRO A O 1
ATOM 671 N N . GLY A 1 93 ? -15.124 2.913 -0.740 1.00 95.00 93 GLY A N 1
ATOM 672 C CA . GLY A 1 93 ? -14.370 4.088 -1.154 1.00 95.00 93 GLY A CA 1
ATOM 673 C C . GLY A 1 93 ? -12.909 3.775 -1.478 1.00 95.00 93 GLY A C 1
ATOM 674 O O . GLY A 1 93 ? -12.295 2.876 -0.907 1.00 95.00 93 GLY A O 1
ATOM 675 N N . SER A 1 94 ? -12.325 4.566 -2.375 1.00 97.50 94 SER A N 1
ATOM 676 C CA . SER A 1 94 ? -10.899 4.500 -2.707 1.00 97.50 94 SER A CA 1
ATOM 677 C C . SER A 1 94 ? -10.072 5.546 -1.960 1.00 97.50 94 SER A C 1
ATOM 679 O O . SER A 1 94 ? -10.551 6.653 -1.718 1.00 97.50 94 SER A O 1
ATOM 681 N N . LEU A 1 95 ? -8.791 5.268 -1.728 1.00 98.44 95 LEU A N 1
ATOM 682 C CA . LEU A 1 95 ? -7.807 6.274 -1.324 1.00 98.44 95 LEU A CA 1
ATOM 683 C C . LEU A 1 95 ? -6.902 6.606 -2.512 1.00 98.44 95 LEU A C 1
ATOM 685 O O . LEU A 1 95 ? -6.296 5.714 -3.107 1.00 98.44 95 LEU A O 1
ATOM 689 N N . ALA A 1 96 ? -6.807 7.889 -2.849 1.00 97.88 96 ALA A N 1
ATOM 690 C CA . ALA A 1 96 ? -5.993 8.383 -3.954 1.00 97.88 96 ALA A CA 1
ATOM 691 C C . ALA A 1 96 ? -4.945 9.387 -3.461 1.00 97.88 96 ALA A C 1
ATOM 693 O O . ALA A 1 96 ? -5.281 10.311 -2.724 1.00 97.88 96 ALA A O 1
ATOM 694 N N . GLY A 1 97 ? -3.692 9.215 -3.874 1.00 95.88 97 GLY A N 1
ATOM 695 C CA . GLY A 1 97 ? -2.609 10.166 -3.627 1.00 95.88 97 GLY A CA 1
ATOM 696 C C . GLY A 1 97 ? -2.491 11.246 -4.706 1.00 95.88 97 GLY A C 1
ATOM 697 O O . GLY A 1 97 ? -3.335 11.369 -5.594 1.00 95.88 97 GLY A O 1
ATOM 698 N N . GLY A 1 98 ? -1.407 12.021 -4.633 1.00 91.25 98 GLY A N 1
ATOM 699 C CA . GLY A 1 98 ? -1.127 13.134 -5.549 1.00 91.25 98 GLY A CA 1
ATOM 700 C C . GLY A 1 98 ? -0.522 12.743 -6.905 1.00 91.25 98 GLY A C 1
ATOM 701 O O . GLY A 1 98 ? -0.242 13.628 -7.707 1.00 91.25 98 GLY A O 1
ATOM 702 N N . GLY A 1 99 ? -0.306 11.452 -7.172 1.00 90.94 99 GLY A N 1
ATOM 703 C CA . GLY A 1 99 ? 0.300 10.967 -8.414 1.00 90.94 99 GLY A CA 1
ATOM 704 C C . GLY A 1 99 ? 1.826 11.124 -8.465 1.00 90.94 99 GLY A C 1
ATOM 705 O O . GLY A 1 99 ? 2.463 11.408 -7.446 1.00 90.94 99 GLY A O 1
ATOM 706 N N . PRO A 1 100 ? 2.443 10.882 -9.636 1.00 87.62 100 PRO A N 1
ATOM 707 C CA . PRO A 1 100 ? 3.890 10.981 -9.800 1.00 87.62 100 PRO A CA 1
ATOM 708 C C . PRO A 1 100 ? 4.422 12.356 -9.381 1.00 87.62 100 PRO A C 1
ATOM 710 O O . PRO A 1 100 ? 3.893 13.386 -9.788 1.00 87.62 100 PRO A O 1
ATOM 713 N N . GLY A 1 101 ? 5.483 12.372 -8.571 1.00 85.12 101 GLY A N 1
ATOM 714 C CA . GLY A 1 101 ? 6.090 13.606 -8.057 1.00 85.12 101 GLY A CA 1
ATOM 715 C C . GLY A 1 101 ? 5.452 14.163 -6.780 1.00 85.12 101 GLY A C 1
ATOM 716 O O . GLY A 1 101 ? 5.969 15.139 -6.245 1.00 85.12 101 GLY A O 1
ATOM 717 N N . SER A 1 102 ? 4.390 13.539 -6.249 1.00 89.06 102 SER A N 1
ATOM 718 C CA . SER A 1 102 ? 3.784 13.963 -4.977 1.00 89.06 102 SER A CA 1
ATOM 719 C C . SER A 1 102 ? 4.727 13.783 -3.782 1.00 89.06 102 SER A C 1
ATOM 721 O O . SER A 1 102 ? 4.667 14.546 -2.824 1.00 89.06 102 SER A O 1
ATOM 723 N N . GLY A 1 103 ? 5.622 12.794 -3.848 1.00 90.31 103 GLY A N 1
ATOM 724 C CA . GLY A 1 103 ? 6.736 12.616 -2.917 1.00 90.31 103 GLY A CA 1
ATOM 725 C C . GLY A 1 103 ? 6.375 12.006 -1.560 1.00 90.31 103 GLY A C 1
ATOM 726 O O . GLY A 1 103 ? 7.257 11.896 -0.709 1.00 90.31 103 GLY A O 1
ATOM 727 N N . PHE A 1 104 ? 5.129 11.572 -1.358 1.00 91.88 104 PHE A N 1
ATOM 728 C CA . PHE A 1 104 ? 4.657 10.967 -0.114 1.00 91.88 104 PHE A CA 1
ATOM 729 C C . PHE A 1 104 ? 4.017 9.594 -0.322 1.00 91.88 104 PHE A C 1
ATOM 731 O O . PHE A 1 104 ? 3.363 9.320 -1.333 1.00 91.88 104 PHE A O 1
ATOM 738 N N . ARG A 1 105 ? 4.179 8.746 0.696 1.00 95.69 105 ARG A N 1
ATOM 739 C CA . ARG A 1 105 ? 3.519 7.436 0.797 1.00 95.69 105 ARG A CA 1
ATOM 740 C C . ARG A 1 105 ? 2.121 7.544 1.392 1.00 95.69 105 ARG A C 1
ATOM 742 O O . ARG A 1 105 ? 1.815 8.550 2.022 1.00 95.69 105 ARG A O 1
ATOM 749 N N . LEU A 1 106 ? 1.301 6.501 1.297 1.00 97.25 106 LEU A N 1
ATOM 750 C CA . LEU A 1 106 ? 0.033 6.461 2.036 1.00 97.25 106 LEU A CA 1
ATOM 751 C C . LEU A 1 106 ? 0.260 6.191 3.536 1.00 97.25 106 LEU A C 1
ATOM 753 O O . LEU A 1 106 ? -0.128 7.011 4.367 1.00 97.25 106 LEU A O 1
ATOM 757 N N . LEU A 1 107 ? 0.901 5.069 3.878 1.00 96.69 107 LEU A N 1
ATOM 758 C CA . LEU A 1 107 ? 1.032 4.559 5.249 1.00 96.69 107 LEU A CA 1
ATOM 759 C C . LEU A 1 107 ? 2.447 4.050 5.552 1.00 96.69 107 LEU A C 1
ATOM 761 O O . LEU A 1 107 ? 3.140 3.505 4.688 1.00 96.69 107 LEU A O 1
ATOM 765 N N . THR A 1 108 ? 2.819 4.164 6.824 1.00 96.88 108 THR A N 1
ATOM 766 C CA . THR A 1 108 ? 3.966 3.472 7.425 1.00 96.88 108 THR A CA 1
ATOM 767 C C . THR A 1 108 ? 3.454 2.575 8.545 1.00 96.88 108 THR A C 1
ATOM 769 O O . THR A 1 108 ? 2.646 3.025 9.356 1.00 96.88 108 THR A O 1
ATOM 772 N N . ILE A 1 109 ? 3.923 1.332 8.607 1.00 96.69 109 ILE A N 1
ATOM 773 C CA . ILE A 1 109 ? 3.674 0.409 9.719 1.00 96.69 109 ILE A CA 1
ATOM 774 C C . ILE A 1 109 ? 4.972 0.306 10.509 1.00 96.69 109 ILE A C 1
ATOM 776 O O . ILE A 1 109 ? 5.996 -0.098 9.962 1.00 96.69 109 ILE A O 1
ATOM 780 N N . GLU A 1 110 ? 4.939 0.717 11.771 1.00 94.56 110 GLU A N 1
ATOM 781 C CA . GLU A 1 110 ? 6.096 0.653 12.661 1.00 94.56 110 GLU A CA 1
ATOM 782 C C . GLU A 1 110 ? 6.120 -0.676 13.433 1.00 94.56 110 GLU A C 1
ATOM 784 O O . GLU A 1 110 ? 5.173 -1.463 13.378 1.00 94.56 110 GLU A O 1
ATOM 789 N N . ALA A 1 111 ? 7.212 -0.936 14.156 1.00 91.44 111 ALA A N 1
ATOM 790 C CA . ALA A 1 111 ? 7.359 -2.136 14.976 1.00 91.44 111 ALA A CA 1
ATOM 791 C C . ALA A 1 111 ? 6.159 -2.325 15.926 1.00 91.44 111 ALA A C 1
ATOM 793 O O . ALA A 1 111 ? 5.772 -1.399 16.641 1.00 91.44 111 ALA A O 1
ATOM 794 N N . GLY A 1 112 ? 5.582 -3.530 15.938 1.00 90.00 112 GLY A N 1
ATOM 795 C CA . GLY A 1 112 ? 4.387 -3.870 16.717 1.00 90.00 112 GLY A CA 1
ATOM 796 C C . GLY A 1 112 ? 3.056 -3.428 16.095 1.00 90.00 112 GLY A C 1
ATOM 797 O O . GLY A 1 112 ? 2.004 -3.801 16.609 1.00 90.00 112 GLY A O 1
ATOM 798 N N . GLY A 1 113 ? 3.076 -2.667 14.996 1.00 95.19 113 GLY A N 1
ATOM 799 C CA . GLY A 1 113 ? 1.881 -2.336 14.228 1.00 95.19 113 GLY A CA 1
ATOM 800 C C . GLY A 1 113 ? 1.422 -3.498 13.347 1.00 95.19 113 GLY A C 1
ATOM 801 O O . GLY A 1 113 ? 2.243 -4.190 12.740 1.00 95.19 113 GLY A O 1
ATOM 802 N N . ALA A 1 114 ? 0.103 -3.664 13.238 1.00 95.75 114 ALA A N 1
ATOM 803 C CA . ALA A 1 114 ? -0.530 -4.658 12.380 1.00 95.75 114 ALA A CA 1
ATOM 804 C C . ALA A 1 114 ? -1.563 -3.991 11.463 1.00 95.75 114 ALA A C 1
ATOM 806 O O . ALA A 1 114 ? -2.484 -3.324 11.942 1.00 95.75 114 ALA A O 1
ATOM 807 N N . LEU A 1 115 ? -1.419 -4.178 10.149 1.00 97.81 115 LEU A N 1
ATOM 808 C CA . LEU A 1 115 ? -2.345 -3.656 9.141 1.00 97.81 115 LEU A CA 1
ATOM 809 C C . LEU A 1 115 ? -3.093 -4.787 8.430 1.00 97.81 115 LEU A C 1
ATOM 811 O O . LEU A 1 115 ? -2.479 -5.690 7.873 1.00 97.81 115 LEU A 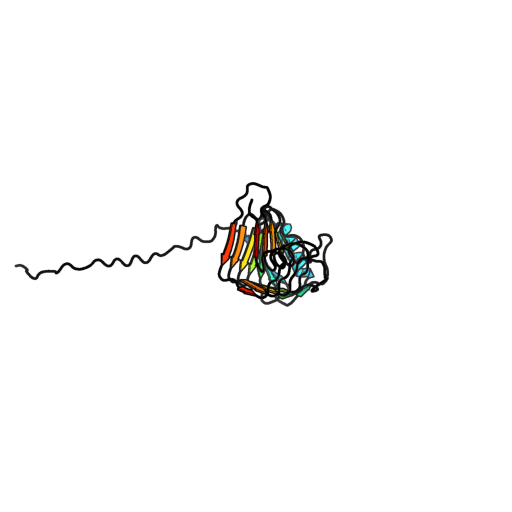O 1
ATOM 815 N N . ALA A 1 116 ? -4.413 -4.689 8.350 1.00 97.81 116 ALA A N 1
ATOM 816 C CA . ALA A 1 116 ? -5.238 -5.493 7.461 1.00 97.81 116 ALA A CA 1
ATOM 817 C C . ALA A 1 116 ? -5.899 -4.592 6.414 1.00 97.81 116 ALA A C 1
ATOM 819 O O . ALA A 1 116 ? -6.633 -3.666 6.753 1.00 97.81 116 ALA A O 1
ATOM 820 N N . LEU A 1 117 ? -5.660 -4.856 5.135 1.00 98.38 117 LEU A N 1
ATOM 821 C CA . LEU A 1 117 ? -6.399 -4.234 4.041 1.00 98.38 117 LEU A CA 1
ATOM 822 C C . LEU A 1 117 ? -7.376 -5.250 3.468 1.00 98.38 117 LEU A C 1
ATOM 824 O O . LEU A 1 117 ? -6.969 -6.342 3.076 1.00 98.38 117 LEU A O 1
ATOM 828 N N . ASN A 1 118 ? -8.658 -4.899 3.411 1.00 97.75 118 ASN A N 1
ATOM 829 C CA . ASN A 1 118 ? -9.680 -5.772 2.849 1.00 97.75 118 ASN A CA 1
ATOM 830 C C . ASN A 1 118 ? -10.616 -4.997 1.926 1.00 97.75 118 ASN A C 1
ATOM 832 O O . ASN A 1 118 ? -11.285 -4.068 2.375 1.00 97.75 118 ASN A O 1
ATOM 836 N N . SER A 1 119 ? -10.723 -5.418 0.666 1.00 97.69 119 SER A N 1
ATOM 837 C CA . SER A 1 119 ? -11.673 -4.838 -0.293 1.00 97.69 119 SER A CA 1
ATOM 838 C C . SER A 1 119 ? -11.517 -3.322 -0.464 1.00 97.69 119 SER A C 1
ATOM 840 O O . SER A 1 119 ? -12.513 -2.605 -0.498 1.00 97.69 119 SER A O 1
ATOM 842 N N . ILE A 1 120 ? -10.277 -2.821 -0.540 1.00 98.00 120 ILE A N 1
ATOM 843 C CA . ILE A 1 120 ? -9.994 -1.386 -0.689 1.00 98.00 120 ILE A CA 1
ATOM 844 C C . ILE A 1 120 ? -9.169 -1.087 -1.944 1.00 98.00 120 ILE A C 1
ATOM 846 O O . ILE A 1 120 ? -8.284 -1.850 -2.344 1.00 98.00 120 ILE A O 1
ATOM 850 N N . MET A 1 121 ? -9.451 0.058 -2.568 1.00 98.44 121 MET A N 1
ATOM 851 C CA . MET A 1 121 ? -8.728 0.544 -3.742 1.00 98.44 121 MET A CA 1
ATOM 852 C C . MET A 1 121 ? -7.766 1.668 -3.363 1.00 98.44 121 MET A C 1
ATOM 854 O O . MET A 1 121 ? -8.179 2.691 -2.816 1.00 98.44 121 MET A O 1
ATOM 858 N N . LEU A 1 122 ? -6.488 1.493 -3.689 1.00 98.56 122 LEU A N 1
ATOM 859 C CA . LEU A 1 122 ? -5.395 2.400 -3.357 1.00 98.56 122 LEU A CA 1
ATOM 860 C C . LEU A 1 122 ? -4.690 2.819 -4.648 1.00 98.56 122 LEU A C 1
ATOM 862 O O . LEU A 1 122 ? -4.258 1.971 -5.433 1.00 98.56 122 LEU A O 1
ATOM 866 N N . THR A 1 123 ? -4.586 4.122 -4.902 1.00 98.25 123 THR A N 1
ATOM 867 C CA . THR A 1 123 ? -4.067 4.612 -6.185 1.00 98.25 123 THR A CA 1
ATOM 868 C C . THR A 1 123 ? -3.204 5.860 -6.059 1.00 98.25 123 THR A C 1
ATOM 870 O O . THR A 1 123 ? -3.418 6.680 -5.169 1.00 98.25 123 THR A O 1
ATOM 873 N N . ASN A 1 124 ? -2.255 6.039 -6.978 1.00 97.50 124 ASN A N 1
ATOM 874 C CA . ASN A 1 124 ? -1.521 7.294 -7.161 1.00 97.50 124 ASN A CA 1
ATOM 875 C C . ASN A 1 124 ? -0.680 7.755 -5.958 1.00 97.50 124 ASN A C 1
ATOM 877 O O . ASN A 1 124 ? -0.485 8.957 -5.774 1.00 97.50 124 ASN A O 1
ATOM 881 N N . PHE A 1 125 ? -0.129 6.840 -5.158 1.00 97.75 125 PHE A N 1
ATOM 882 C CA . PHE A 1 125 ? 0.821 7.216 -4.103 1.00 97.75 125 PHE A CA 1
ATOM 883 C C . PHE A 1 125 ? 2.262 7.014 -4.563 1.00 97.75 125 PHE A C 1
ATOM 885 O O . PHE A 1 125 ? 2.612 5.936 -5.044 1.00 97.75 125 PHE A O 1
ATOM 892 N N . HIS A 1 126 ? 3.083 8.059 -4.427 1.00 96.06 126 HIS A N 1
ATOM 893 C CA . HIS A 1 126 ? 4.454 8.074 -4.927 1.00 96.06 126 HIS A CA 1
ATOM 894 C C . HIS A 1 126 ? 5.428 8.583 -3.874 1.00 96.06 126 HIS A C 1
ATOM 896 O O . HIS A 1 126 ? 5.463 9.777 -3.586 1.00 96.06 126 HIS A O 1
ATOM 902 N N . ALA A 1 127 ? 6.256 7.693 -3.337 1.00 95.69 127 ALA A N 1
ATOM 903 C CA . ALA A 1 127 ? 7.232 8.040 -2.313 1.00 95.69 127 ALA A CA 1
ATOM 904 C C . ALA A 1 127 ? 8.602 8.396 -2.913 1.00 95.69 127 ALA A C 1
ATOM 906 O O . ALA A 1 127 ? 9.095 7.715 -3.812 1.00 95.69 127 ALA A O 1
ATOM 907 N N . ASN A 1 128 ? 9.280 9.390 -2.326 1.00 93.75 128 ASN A N 1
ATOM 908 C CA . ASN A 1 128 ? 10.695 9.697 -2.605 1.00 93.75 128 ASN A CA 1
ATOM 909 C C . ASN A 1 128 ? 11.686 8.726 -1.923 1.00 93.75 128 ASN A C 1
ATOM 911 O O . ASN A 1 128 ? 12.886 8.994 -1.877 1.00 93.75 128 ASN A O 1
ATOM 915 N N . GLY A 1 129 ? 11.195 7.603 -1.403 1.00 93.94 129 GLY A N 1
ATOM 916 C CA . GLY A 1 129 ? 11.990 6.500 -0.868 1.00 93.94 129 GLY A CA 1
ATOM 917 C C . GLY A 1 129 ? 11.320 5.178 -1.225 1.00 93.94 129 GLY A C 1
ATOM 918 O O . GLY A 1 129 ? 10.723 5.068 -2.290 1.00 93.94 129 GLY A O 1
ATOM 919 N N . ASP A 1 130 ? 11.376 4.195 -0.334 1.00 95.88 130 ASP A N 1
ATOM 920 C CA . ASP A 1 130 ? 10.737 2.886 -0.544 1.00 95.88 130 ASP A CA 1
ATOM 921 C C . ASP A 1 130 ? 9.228 2.941 -0.310 1.00 95.88 130 ASP A C 1
ATOM 923 O O . ASP A 1 130 ? 8.795 3.824 0.416 1.00 95.88 130 ASP A O 1
ATOM 927 N N . GLY A 1 131 ? 8.429 2.016 -0.841 1.00 96.81 131 GLY A N 1
ATOM 928 C CA . GLY A 1 131 ? 7.026 1.809 -0.459 1.00 96.81 131 GLY A CA 1
ATOM 929 C C . GLY A 1 131 ? 6.093 2.956 -0.838 1.00 96.81 131 GLY A C 1
ATOM 930 O O . GLY A 1 131 ? 5.746 3.769 0.017 1.00 96.81 131 GLY A O 1
ATOM 931 N N . GLY A 1 132 ? 5.657 3.032 -2.096 1.00 96.88 132 GLY A N 1
ATOM 932 C CA . GLY A 1 132 ? 4.786 4.123 -2.553 1.00 96.88 132 GLY A CA 1
ATOM 933 C C . GLY A 1 132 ? 3.463 4.205 -1.797 1.00 96.88 132 GLY A C 1
ATOM 934 O O . GLY A 1 132 ? 3.001 5.288 -1.474 1.00 96.88 132 GLY A O 1
ATOM 935 N N . VAL A 1 133 ? 2.871 3.071 -1.435 1.00 98.19 133 VAL A N 1
ATOM 936 C CA . VAL A 1 133 ? 1.626 3.007 -0.661 1.00 98.19 133 VAL A CA 1
ATOM 937 C C . VAL A 1 133 ? 1.938 2.623 0.780 1.00 98.19 133 VAL A C 1
ATOM 939 O O . VAL A 1 133 ? 1.602 3.370 1.695 1.00 98.19 133 VAL A O 1
ATOM 942 N N . ILE A 1 134 ? 2.617 1.496 0.985 1.00 98.19 134 ILE A N 1
ATOM 943 C CA . ILE A 1 134 ? 2.920 0.946 2.308 1.00 98.19 134 ILE A CA 1
ATOM 944 C C . ILE A 1 134 ? 4.429 0.822 2.469 1.00 98.19 134 ILE A C 1
ATOM 946 O O . ILE A 1 134 ? 5.110 0.257 1.611 1.00 98.19 134 ILE A O 1
ATOM 950 N N . ARG A 1 135 ? 4.932 1.286 3.611 1.00 97.06 135 ARG A N 1
ATOM 951 C CA . ARG A 1 135 ? 6.248 0.909 4.127 1.00 97.06 135 ARG A CA 1
ATOM 952 C C . ARG A 1 135 ? 6.095 0.206 5.467 1.00 97.06 135 ARG A C 1
ATOM 954 O O . ARG A 1 135 ? 5.629 0.811 6.426 1.00 97.06 135 ARG A O 1
ATOM 961 N N . ALA A 1 136 ? 6.477 -1.060 5.506 1.00 95.69 136 ALA A N 1
ATOM 962 C CA . ALA A 1 136 ? 6.446 -1.908 6.685 1.00 95.69 136 ALA A CA 1
ATOM 963 C C . ALA A 1 136 ? 7.863 -2.037 7.267 1.00 95.69 136 ALA A C 1
ATOM 965 O O . ALA A 1 136 ? 8.780 -2.532 6.607 1.00 95.69 136 ALA A O 1
ATOM 966 N N . GLU A 1 137 ? 8.043 -1.529 8.484 1.00 93.75 137 GLU A N 1
ATOM 967 C CA . GLU A 1 137 ? 9.316 -1.528 9.210 1.00 93.75 137 GLU A CA 1
ATOM 968 C C . GLU A 1 137 ? 9.571 -2.859 9.937 1.00 93.75 137 GLU A C 1
ATOM 970 O O . GLU A 1 137 ? 8.644 -3.659 10.111 1.00 93.75 137 GLU A O 1
ATOM 975 N N . PRO A 1 138 ? 10.801 -3.107 10.424 1.00 91.81 138 PRO A N 1
ATOM 976 C CA . PRO A 1 138 ? 11.103 -4.327 11.156 1.00 91.81 138 PRO A CA 1
ATOM 977 C C . PRO A 1 138 ? 10.190 -4.528 12.366 1.00 91.81 138 PRO A C 1
ATOM 979 O O . PRO A 1 138 ? 9.957 -3.602 13.142 1.00 91.81 138 PRO A O 1
ATOM 982 N N . GLY A 1 139 ? 9.688 -5.750 12.546 1.00 89.81 139 GLY A N 1
ATOM 983 C CA . GLY A 1 139 ? 8.764 -6.077 13.632 1.00 89.81 139 GLY A CA 1
ATOM 984 C C . GLY A 1 139 ? 7.300 -5.706 13.364 1.00 89.81 139 GLY A C 1
ATOM 985 O O . GLY A 1 139 ? 6.506 -5.745 14.300 1.00 89.81 139 GLY A O 1
ATOM 986 N N . SER A 1 140 ? 6.946 -5.306 12.139 1.00 92.88 140 SER A N 1
ATOM 987 C CA . SER A 1 140 ? 5.558 -5.046 11.731 1.00 92.88 140 SER A CA 1
ATOM 988 C C . SER A 1 140 ? 4.894 -6.260 11.075 1.00 92.88 140 SER A C 1
ATOM 990 O O . SER A 1 140 ? 5.568 -7.206 10.650 1.00 92.88 140 SER A O 1
ATOM 992 N N . GLU A 1 141 ? 3.566 -6.214 10.973 1.00 93.62 141 GLU A N 1
ATOM 993 C CA . GLU A 1 141 ? 2.745 -7.220 10.298 1.00 93.62 141 GLU A CA 1
ATOM 994 C C . GLU A 1 141 ? 1.777 -6.562 9.311 1.00 93.62 141 GLU A C 1
ATOM 996 O O . GLU A 1 141 ? 1.199 -5.504 9.591 1.00 93.62 141 GLU A O 1
ATOM 1001 N N . PHE A 1 142 ? 1.554 -7.199 8.160 1.00 96.44 142 PHE A N 1
ATOM 1002 C CA . PHE A 1 142 ? 0.469 -6.796 7.274 1.00 96.44 142 PHE A CA 1
ATOM 1003 C C . PHE A 1 142 ? -0.189 -7.963 6.543 1.00 96.44 142 PHE A C 1
ATOM 1005 O O . PHE A 1 142 ? 0.450 -8.952 6.184 1.00 96.44 142 PHE A O 1
ATOM 1012 N N . SER A 1 143 ? -1.480 -7.794 6.274 1.00 97.12 143 SER A N 1
ATOM 1013 C CA . SER A 1 143 ? -2.291 -8.692 5.462 1.00 97.12 143 SER A CA 1
ATOM 1014 C C . SER A 1 143 ? -3.127 -7.901 4.460 1.00 97.12 143 SER A C 1
ATOM 1016 O O . SER A 1 143 ? -3.632 -6.815 4.760 1.00 97.12 143 SER A O 1
ATOM 1018 N N . ILE A 1 144 ? -3.231 -8.411 3.238 1.00 98.25 144 ILE A N 1
ATOM 1019 C CA . ILE A 1 144 ? -3.889 -7.735 2.122 1.00 98.25 144 ILE A CA 1
ATOM 1020 C C . ILE A 1 144 ? -4.787 -8.735 1.418 1.00 98.25 144 ILE A C 1
ATOM 1022 O O . ILE A 1 144 ? -4.305 -9.715 0.860 1.00 98.25 144 ILE A O 1
ATOM 1026 N N . PHE A 1 145 ? -6.081 -8.432 1.393 1.00 97.94 145 PHE A N 1
ATOM 1027 C CA . PHE A 1 145 ? -7.106 -9.268 0.790 1.00 97.94 145 PHE A CA 1
ATOM 1028 C C . PHE A 1 145 ? -8.001 -8.451 -0.133 1.00 97.94 145 PHE A C 1
ATOM 1030 O O . PHE A 1 145 ? -8.433 -7.351 0.228 1.00 97.94 145 PHE A O 1
ATOM 1037 N N . PHE A 1 146 ? -8.309 -8.978 -1.319 1.00 98.06 146 PHE A N 1
ATOM 1038 C CA . PHE A 1 146 ? -9.304 -8.395 -2.239 1.00 98.06 146 PHE A CA 1
ATOM 1039 C C . PHE A 1 146 ? -9.071 -6.909 -2.562 1.00 98.06 146 PHE A C 1
ATOM 1041 O O . PHE A 1 146 ? -10.008 -6.165 -2.832 1.00 98.06 146 PHE A O 1
ATOM 1048 N N . SER A 1 147 ? -7.823 -6.448 -2.478 1.00 98.62 147 SER A N 1
ATOM 1049 C CA . SER A 1 147 ? -7.470 -5.028 -2.556 1.00 98.62 147 SER A CA 1
ATOM 1050 C C . SER A 1 147 ? -6.647 -4.741 -3.805 1.00 98.62 147 SER A C 1
ATOM 1052 O O . SER A 1 147 ? -5.944 -5.616 -4.313 1.00 98.62 147 SER A O 1
ATOM 1054 N N . SER A 1 148 ? -6.715 -3.507 -4.304 1.00 98.56 148 SER A N 1
ATOM 1055 C CA . SER A 1 148 ? -6.000 -3.107 -5.520 1.00 98.56 148 SER A CA 1
ATOM 1056 C C . SER A 1 148 ? -5.051 -1.940 -5.281 1.00 98.56 148 SER A C 1
ATOM 1058 O O . SER A 1 148 ? -5.449 -0.943 -4.680 1.00 98.56 148 SER A O 1
ATOM 1060 N N . PHE A 1 149 ? -3.852 -2.027 -5.847 1.00 98.75 149 PHE A N 1
ATOM 1061 C CA . PHE A 1 149 ? -2.816 -1.000 -5.845 1.00 98.75 149 PHE A CA 1
ATOM 1062 C C . PHE A 1 149 ? -2.548 -0.610 -7.292 1.00 98.75 149 PHE A C 1
ATOM 1064 O O . PHE A 1 149 ? -2.107 -1.447 -8.079 1.00 98.75 149 PHE A O 1
ATOM 1071 N N . THR A 1 150 ? -2.840 0.636 -7.660 1.00 98.69 150 THR A N 1
ATOM 1072 C CA . THR A 1 150 ? -2.728 1.067 -9.059 1.00 98.69 150 THR A CA 1
ATOM 1073 C C . THR A 1 150 ? -1.968 2.372 -9.207 1.00 98.69 150 THR A C 1
ATOM 1075 O O . THR A 1 150 ? -2.190 3.307 -8.440 1.00 98.69 150 THR A O 1
ATOM 1078 N N . HIS A 1 151 ? -1.109 2.457 -10.223 1.00 98.31 151 HIS A N 1
ATOM 1079 C CA . HIS A 1 151 ? -0.384 3.691 -10.555 1.00 98.31 151 HIS A CA 1
ATOM 1080 C C . HIS A 1 151 ? 0.379 4.269 -9.354 1.00 98.31 151 HIS A C 1
ATOM 1082 O O . HIS A 1 151 ? 0.352 5.470 -9.116 1.00 98.31 151 HIS A O 1
ATOM 1088 N N . SER A 1 152 ? 1.000 3.413 -8.547 1.00 98.38 152 SER A N 1
ATOM 1089 C CA . SER A 1 152 ? 1.786 3.830 -7.382 1.00 98.38 152 SER A CA 1
ATOM 1090 C C . SER A 1 152 ? 3.273 3.658 -7.658 1.00 98.38 152 SER A C 1
ATOM 1092 O O . SER A 1 152 ? 3.664 2.810 -8.462 1.00 98.38 152 SER A O 1
ATOM 1094 N N . GLY A 1 153 ? 4.121 4.435 -6.993 1.00 97.75 153 GLY A N 1
ATOM 1095 C CA . GLY A 1 153 ? 5.553 4.331 -7.227 1.00 97.75 153 GLY A CA 1
ATOM 1096 C C . GLY A 1 153 ? 6.449 4.676 -6.051 1.00 97.75 153 GLY A C 1
ATOM 1097 O O . GLY A 1 153 ? 6.055 5.300 -5.070 1.00 97.75 153 GLY A O 1
ATOM 1098 N N . ALA A 1 154 ? 7.701 4.270 -6.172 1.00 97.25 154 ALA A N 1
ATOM 1099 C CA . ALA A 1 154 ? 8.753 4.528 -5.204 1.00 97.25 154 ALA A CA 1
ATOM 1100 C C . ALA A 1 154 ? 10.040 4.869 -5.959 1.00 97.25 154 ALA A C 1
ATOM 1102 O O . ALA A 1 154 ? 10.373 4.210 -6.941 1.00 97.25 154 ALA A O 1
ATOM 1103 N N . SER A 1 155 ? 10.798 5.870 -5.513 1.00 96.81 155 SER A N 1
ATOM 1104 C CA . SER A 1 155 ? 12.162 6.059 -6.031 1.00 96.81 155 SER A CA 1
ATOM 1105 C C . SER A 1 155 ? 13.129 4.996 -5.497 1.00 96.81 155 SER A C 1
ATOM 1107 O O . SER A 1 155 ? 14.176 4.780 -6.098 1.00 96.81 155 SER A O 1
ATOM 1109 N N . GLY A 1 156 ? 12.786 4.337 -4.384 1.00 96.38 156 GLY A N 1
ATOM 1110 C CA . GLY A 1 156 ? 13.517 3.211 -3.807 1.00 96.38 156 GLY A CA 1
ATOM 1111 C C . GLY A 1 156 ? 12.954 1.858 -4.248 1.00 96.38 156 GLY A C 1
ATOM 1112 O O . GLY A 1 156 ? 12.758 1.592 -5.435 1.00 96.38 156 GLY A O 1
ATOM 1113 N N . ALA A 1 157 ? 12.708 0.978 -3.286 1.00 97.19 157 ALA A N 1
ATOM 1114 C CA . ALA A 1 157 ? 12.140 -0.348 -3.489 1.00 97.19 157 ALA A CA 1
ATOM 1115 C C . ALA A 1 157 ? 10.622 -0.378 -3.224 1.00 97.19 157 ALA A C 1
ATOM 1117 O O . ALA A 1 157 ? 10.115 0.382 -2.404 1.00 97.19 157 ALA A O 1
ATOM 1118 N N . GLY A 1 158 ? 9.894 -1.275 -3.890 1.00 97.75 158 GLY A N 1
ATOM 1119 C CA . GLY A 1 158 ? 8.485 -1.547 -3.612 1.00 97.75 158 GLY A CA 1
ATOM 1120 C C . GLY A 1 158 ? 7.555 -0.418 -4.043 1.00 97.75 158 GLY A C 1
ATOM 1121 O O . GLY A 1 158 ? 7.150 0.409 -3.227 1.00 97.75 158 GLY A O 1
ATOM 1122 N N . GLY A 1 159 ? 7.192 -0.370 -5.326 1.00 97.75 159 GLY A N 1
ATOM 1123 C CA . GLY A 1 159 ? 6.424 0.761 -5.868 1.00 97.75 159 GLY A CA 1
ATOM 1124 C C . GLY A 1 159 ? 5.050 0.928 -5.227 1.00 97.75 159 GLY A C 1
ATOM 1125 O O . GLY A 1 159 ? 4.595 2.049 -5.026 1.00 97.75 159 GLY A O 1
ATOM 1126 N N . ALA A 1 160 ? 4.422 -0.169 -4.809 1.00 98.38 160 ALA A N 1
ATOM 1127 C CA . ALA A 1 160 ? 3.281 -0.133 -3.904 1.00 98.38 160 ALA A CA 1
ATOM 1128 C C . ALA A 1 160 ? 3.706 -0.446 -2.467 1.00 98.38 160 ALA A C 1
ATOM 1130 O O . ALA A 1 160 ? 3.410 0.325 -1.557 1.00 98.38 160 ALA A O 1
ATOM 1131 N N . ILE A 1 161 ? 4.393 -1.567 -2.256 1.00 98.38 161 ILE A N 1
ATOM 1132 C CA . ILE A 1 161 ? 4.678 -2.090 -0.921 1.00 98.38 161 ILE A CA 1
ATOM 1133 C C . ILE A 1 161 ? 6.162 -2.355 -0.790 1.00 98.38 161 ILE A C 1
ATOM 1135 O O . ILE A 1 161 ? 6.742 -3.119 -1.559 1.00 98.38 161 ILE A O 1
ATOM 1139 N N . TYR A 1 162 ? 6.748 -1.782 0.246 1.00 97.25 162 TYR A N 1
ATOM 1140 C CA . TYR A 1 162 ? 8.051 -2.177 0.738 1.00 97.25 162 TYR A CA 1
ATOM 1141 C C . TYR A 1 162 ? 7.906 -2.753 2.137 1.00 97.25 162 TYR A C 1
ATOM 1143 O O . TYR A 1 162 ? 7.254 -2.136 2.983 1.00 97.25 162 TYR A O 1
ATOM 1151 N N . ALA A 1 163 ? 8.554 -3.884 2.401 1.00 94.38 163 ALA A N 1
ATOM 1152 C CA . ALA A 1 163 ? 8.757 -4.344 3.764 1.00 94.38 163 ALA A CA 1
ATOM 1153 C C . ALA A 1 163 ? 10.199 -4.766 4.008 1.00 94.38 163 ALA A C 1
ATOM 1155 O O . ALA A 1 163 ? 10.850 -5.375 3.156 1.00 94.38 163 ALA A O 1
ATOM 1156 N N . THR A 1 164 ? 10.669 -4.491 5.217 1.00 91.31 164 THR A N 1
ATOM 1157 C CA . THR A 1 164 ? 11.930 -5.025 5.715 1.00 91.31 164 THR A CA 1
ATOM 1158 C C . THR A 1 164 ? 11.766 -5.482 7.147 1.00 91.31 164 THR A C 1
ATOM 1160 O O . THR A 1 164 ? 11.189 -4.773 7.961 1.00 91.31 164 THR A O 1
ATOM 1163 N N . GLY A 1 165 ? 12.226 -6.688 7.470 1.00 85.50 165 GLY A N 1
ATOM 1164 C CA . GLY A 1 165 ? 12.116 -7.198 8.840 1.00 85.50 165 GLY A CA 1
ATOM 1165 C C . GLY A 1 165 ? 10.689 -7.500 9.297 1.00 85.50 165 GLY A C 1
ATOM 1166 O O . GLY A 1 165 ? 10.485 -7.623 10.503 1.00 85.50 165 GLY A O 1
ATOM 1167 N N . ALA A 1 166 ? 9.706 -7.562 8.393 1.00 80.19 166 ALA A N 1
ATOM 1168 C CA . ALA A 1 166 ? 8.318 -7.830 8.761 1.00 80.19 166 ALA A CA 1
ATOM 1169 C C . ALA A 1 166 ? 8.175 -9.248 9.332 1.00 80.19 166 ALA A C 1
ATOM 1171 O O . ALA A 1 166 ? 8.744 -10.200 8.794 1.00 80.19 166 ALA A O 1
ATOM 1172 N N . LEU A 1 167 ? 7.414 -9.383 10.419 1.00 81.62 167 LEU A N 1
ATOM 1173 C CA . LEU A 1 167 ? 7.170 -10.675 11.066 1.00 81.62 167 LEU A CA 1
ATOM 1174 C C . LEU A 1 167 ? 6.251 -11.549 10.212 1.00 81.62 167 LEU A C 1
ATOM 1176 O O . LEU A 1 167 ? 6.449 -12.758 10.117 1.00 81.62 167 LEU A O 1
ATOM 1180 N N . SER A 1 168 ? 5.266 -10.920 9.571 1.00 86.88 168 SER A N 1
ATOM 1181 C CA . SER A 1 168 ? 4.303 -11.570 8.691 1.00 86.88 168 SER A CA 1
ATOM 1182 C C . SER A 1 168 ? 3.904 -10.637 7.550 1.00 86.88 168 SER A C 1
ATOM 1184 O O . SER A 1 168 ? 3.622 -9.455 7.772 1.00 86.88 168 SER A O 1
ATOM 1186 N N . ALA A 1 169 ? 3.883 -11.183 6.335 1.00 91.38 169 ALA A N 1
ATOM 1187 C CA . ALA A 1 169 ? 3.407 -10.519 5.132 1.00 91.38 169 ALA A CA 1
ATOM 1188 C C . ALA A 1 169 ? 2.506 -11.478 4.341 1.00 91.38 169 ALA A C 1
ATOM 1190 O O . ALA A 1 169 ? 2.979 -12.457 3.756 1.00 91.38 169 ALA A O 1
ATOM 1191 N N . GLU A 1 170 ? 1.208 -11.187 4.302 1.00 95.81 170 GLU A N 1
ATOM 1192 C CA . GLU A 1 170 ? 0.224 -11.971 3.552 1.00 95.81 170 GLU A CA 1
ATOM 1193 C C . GLU A 1 170 ? -0.456 -11.115 2.483 1.00 95.81 170 GLU A C 1
ATOM 1195 O O . GLU A 1 170 ? -0.926 -10.006 2.744 1.00 95.81 170 GLU A O 1
ATOM 1200 N N . ILE A 1 171 ? -0.497 -11.631 1.259 1.00 96.94 171 ILE A N 1
ATOM 1201 C CA . ILE A 1 171 ? -1.150 -10.999 0.117 1.00 96.94 171 ILE A CA 1
ATOM 1202 C C . ILE A 1 171 ? -1.970 -12.074 -0.584 1.00 96.94 171 ILE A C 1
ATOM 1204 O O . ILE A 1 171 ? -1.408 -12.982 -1.186 1.00 96.94 171 ILE A O 1
ATOM 1208 N N . ASP A 1 172 ? -3.290 -11.974 -0.547 1.00 98.00 172 ASP A N 1
ATOM 1209 C CA . ASP A 1 172 ? -4.154 -12.893 -1.277 1.00 98.00 172 ASP A CA 1
ATOM 1210 C C . ASP A 1 172 ? -5.250 -12.157 -2.040 1.00 98.00 172 ASP A C 1
ATOM 1212 O O . ASP A 1 172 ? -5.800 -11.151 -1.587 1.00 98.00 172 ASP A O 1
ATOM 1216 N N . SER A 1 173 ? -5.570 -12.662 -3.231 1.00 98.19 173 SER A N 1
ATOM 1217 C CA . SER A 1 173 ? -6.647 -12.110 -4.056 1.00 98.19 173 SER A CA 1
ATOM 1218 C C . SER A 1 173 ? -6.490 -10.601 -4.314 1.00 98.19 173 SER A C 1
ATOM 1220 O O . SER A 1 173 ? -7.473 -9.863 -4.375 1.00 98.19 173 SER A O 1
ATOM 1222 N N . ALA A 1 174 ? -5.249 -10.116 -4.416 1.00 98.44 174 ALA A N 1
ATOM 1223 C CA . ALA A 1 174 ? -4.928 -8.706 -4.596 1.00 98.44 174 ALA A CA 1
ATOM 1224 C C . ALA A 1 174 ? -4.534 -8.401 -6.046 1.00 98.44 174 ALA A C 1
ATOM 1226 O O . ALA A 1 174 ? -4.090 -9.273 -6.791 1.00 98.44 174 ALA A O 1
ATOM 1227 N N . ARG A 1 175 ? -4.650 -7.134 -6.446 1.00 98.69 175 ARG A N 1
ATOM 1228 C CA . ARG A 1 175 ? -4.223 -6.662 -7.768 1.00 98.69 175 ARG A CA 1
ATOM 1229 C C . ARG A 1 175 ? -3.185 -5.559 -7.636 1.00 98.69 175 ARG A C 1
ATOM 1231 O O . ARG A 1 175 ? -3.453 -4.535 -7.016 1.00 98.69 175 ARG A O 1
ATOM 1238 N N . PHE A 1 176 ? -2.043 -5.725 -8.290 1.00 98.81 176 PHE A N 1
ATOM 1239 C CA . PHE A 1 176 ? -1.009 -4.703 -8.429 1.00 98.81 176 PHE A CA 1
ATOM 1240 C C . PHE A 1 176 ? -0.841 -4.353 -9.896 1.00 98.81 176 PHE A C 1
ATOM 1242 O O . PHE A 1 176 ? -0.474 -5.213 -10.702 1.00 98.81 176 PHE A O 1
ATOM 1249 N N . GLU A 1 177 ? -1.096 -3.097 -10.243 1.00 98.81 177 GLU A N 1
ATOM 1250 C CA . GLU A 1 177 ? -1.113 -2.662 -11.631 1.00 98.81 177 GLU A CA 1
ATOM 1251 C C . GLU A 1 177 ? -0.414 -1.321 -11.844 1.00 98.81 177 GLU A C 1
ATOM 1253 O O . GLU A 1 177 ? -0.662 -0.347 -11.134 1.00 98.81 177 GLU A O 1
ATOM 1258 N N . HIS A 1 178 ? 0.442 -1.254 -12.865 1.00 98.56 178 HIS A N 1
ATOM 1259 C CA . HIS A 1 178 ? 1.187 -0.039 -13.205 1.00 98.56 178 HIS A CA 1
ATOM 1260 C C . HIS A 1 178 ? 1.988 0.535 -12.025 1.00 98.56 178 HIS A C 1
ATOM 1262 O O . HIS A 1 178 ? 2.150 1.751 -11.905 1.00 98.56 178 HIS A O 1
ATOM 1268 N N . CYS A 1 179 ? 2.492 -0.326 -11.138 1.00 98.62 179 CYS A N 1
ATOM 1269 C CA . CYS A 1 179 ? 3.363 0.096 -10.053 1.00 98.62 179 CYS A CA 1
ATOM 1270 C C . CYS A 1 179 ? 4.828 0.171 -10.515 1.00 98.62 179 CYS A C 1
ATOM 1272 O O . CYS A 1 179 ? 5.286 -0.670 -11.300 1.00 98.62 179 CYS A O 1
ATOM 1274 N N . THR A 1 180 ? 5.571 1.178 -10.041 1.00 98.44 180 THR A N 1
ATOM 1275 C CA . THR A 1 180 ? 6.954 1.434 -10.485 1.00 98.44 180 THR A CA 1
ATOM 1276 C C . THR A 1 180 ? 7.945 1.644 -9.338 1.00 98.44 180 THR A C 1
ATOM 1278 O O . THR A 1 180 ? 7.647 2.343 -8.374 1.00 98.44 180 THR A O 1
ATOM 1281 N N . ALA A 1 181 ? 9.141 1.052 -9.429 1.00 98.12 181 ALA A N 1
ATOM 1282 C CA . ALA A 1 181 ? 10.216 1.245 -8.444 1.00 98.12 181 ALA A CA 1
ATOM 1283 C C . ALA A 1 181 ? 11.619 0.992 -9.017 1.00 98.12 181 ALA A C 1
ATOM 1285 O O . ALA A 1 181 ? 11.758 0.530 -10.146 1.00 98.12 181 ALA A O 1
ATOM 1286 N N . MET A 1 182 ? 12.685 1.221 -8.243 1.00 97.88 182 MET A N 1
ATOM 1287 C CA . MET A 1 182 ? 14.021 0.719 -8.606 1.00 97.88 182 MET A CA 1
ATOM 1288 C C . MET A 1 182 ? 14.142 -0.794 -8.390 1.00 97.88 182 MET A C 1
ATOM 1290 O O . MET A 1 182 ? 14.704 -1.488 -9.239 1.00 97.88 182 MET A O 1
ATOM 1294 N N . ARG A 1 183 ? 13.588 -1.317 -7.289 1.00 97.69 183 ARG A N 1
ATOM 1295 C CA . ARG A 1 183 ? 13.548 -2.756 -6.964 1.00 97.69 183 ARG A CA 1
ATOM 1296 C C . ARG A 1 183 ? 12.110 -3.164 -6.663 1.00 97.69 183 ARG A C 1
ATOM 1298 O O . ARG A 1 183 ? 11.526 -2.607 -5.744 1.00 97.69 183 ARG A O 1
ATOM 1305 N N . GLY A 1 184 ? 11.555 -4.120 -7.404 1.00 97.69 184 GLY A N 1
ATOM 1306 C CA . GLY A 1 184 ? 10.195 -4.633 -7.199 1.00 97.69 184 GLY A CA 1
ATOM 1307 C C . GLY A 1 184 ? 9.133 -3.581 -7.504 1.00 97.69 184 GLY A C 1
ATOM 1308 O O . GLY A 1 184 ? 8.744 -2.802 -6.635 1.00 97.69 184 GLY A O 1
ATOM 1309 N N . GLY A 1 185 ? 8.661 -3.546 -8.753 1.00 97.94 185 GLY A N 1
ATOM 1310 C CA . GLY A 1 185 ? 7.754 -2.505 -9.237 1.00 97.94 185 GLY A CA 1
ATOM 1311 C C . GLY A 1 185 ? 6.471 -2.416 -8.423 1.00 97.94 185 GLY A C 1
ATOM 1312 O O . GLY A 1 185 ? 5.993 -1.322 -8.168 1.00 97.94 185 GLY A O 1
ATOM 1313 N N . ALA A 1 186 ? 5.959 -3.546 -7.936 1.00 98.38 186 ALA A N 1
ATOM 1314 C CA . ALA A 1 186 ? 4.836 -3.600 -7.011 1.00 98.38 186 ALA A CA 1
ATOM 1315 C C . ALA A 1 186 ? 5.304 -3.816 -5.570 1.00 98.38 186 ALA A C 1
ATOM 1317 O O . ALA A 1 186 ? 5.073 -2.960 -4.716 1.00 98.38 186 ALA A O 1
ATOM 1318 N N . VAL A 1 187 ? 5.962 -4.944 -5.301 1.00 98.00 187 VAL A N 1
ATOM 1319 C CA . VAL A 1 187 ? 6.315 -5.364 -3.940 1.00 98.00 187 VAL A CA 1
ATOM 1320 C C . VAL A 1 187 ? 7.808 -5.642 -3.854 1.00 98.00 187 VAL A C 1
ATOM 1322 O O . VAL A 1 187 ? 8.371 -6.342 -4.698 1.00 98.00 187 VAL A O 1
ATOM 1325 N N . ALA A 1 188 ? 8.442 -5.124 -2.809 1.00 96.56 188 ALA A N 1
ATOM 1326 C CA . ALA A 1 188 ? 9.801 -5.481 -2.445 1.00 96.56 188 ALA A CA 1
ATOM 1327 C C . ALA A 1 188 ? 9.872 -5.915 -0.981 1.00 96.56 188 ALA A C 1
ATOM 1329 O O . ALA A 1 188 ? 9.393 -5.199 -0.101 1.00 96.56 188 ALA A O 1
ATOM 1330 N N . LEU A 1 189 ? 10.489 -7.070 -0.735 1.00 92.00 189 LEU A N 1
ATOM 1331 C CA . LEU A 1 189 ? 10.761 -7.581 0.606 1.00 92.00 189 LEU A CA 1
ATOM 1332 C C . LEU A 1 189 ? 12.249 -7.822 0.777 1.00 92.00 189 LEU A C 1
ATOM 1334 O O . LEU A 1 189 ? 12.861 -8.558 -0.001 1.00 92.00 189 LEU A O 1
ATOM 1338 N N . LEU A 1 190 ? 12.820 -7.180 1.787 1.00 89.06 190 LEU A N 1
ATOM 1339 C CA . LEU A 1 190 ? 14.241 -7.251 2.083 1.00 89.06 190 LEU A CA 1
ATOM 1340 C C . LEU A 1 190 ? 14.448 -7.779 3.500 1.00 89.06 190 LEU A C 1
ATOM 1342 O O . LEU A 1 190 ? 13.838 -7.301 4.463 1.00 89.06 190 LEU A O 1
ATOM 1346 N N . SER A 1 191 ? 15.373 -8.722 3.644 1.00 81.31 191 SER A N 1
ATOM 1347 C CA . SER A 1 191 ? 15.791 -9.190 4.956 1.00 81.31 191 SER A CA 1
ATOM 1348 C C . SER A 1 191 ? 16.320 -8.019 5.792 1.00 81.31 191 SER A C 1
ATOM 1350 O O . SER A 1 191 ? 17.175 -7.253 5.343 1.00 81.31 191 SER A O 1
ATOM 1352 N N . ALA A 1 192 ? 15.809 -7.857 7.013 1.00 71.50 192 ALA A N 1
ATOM 1353 C CA . ALA A 1 192 ? 16.515 -7.066 8.008 1.00 71.50 192 ALA A CA 1
ATOM 1354 C C . ALA A 1 192 ? 17.634 -7.970 8.529 1.00 71.50 192 ALA A C 1
ATOM 1356 O O . ALA A 1 192 ? 17.399 -9.151 8.743 1.00 71.50 192 ALA A O 1
ATOM 1357 N N . GLN A 1 193 ? 18.833 -7.442 8.773 1.00 65.50 193 GLN A N 1
ATOM 1358 C CA . GLN A 1 193 ? 19.996 -8.205 9.272 1.00 65.50 193 GLN A CA 1
ATOM 1359 C C . GLN A 1 193 ? 19.775 -8.892 10.648 1.00 65.50 193 GLN A C 1
ATOM 1361 O O . GLN A 1 193 ? 20.712 -9.394 11.269 1.00 65.50 193 GLN A O 1
ATOM 1366 N N . THR A 1 194 ? 18.550 -8.882 11.171 1.00 60.50 194 THR A N 1
ATOM 1367 C CA . THR A 1 194 ? 18.116 -9.550 12.391 1.00 60.50 194 THR A CA 1
ATOM 1368 C C . THR A 1 194 ? 17.585 -10.950 12.061 1.00 60.50 194 THR A C 1
ATOM 1370 O O . THR A 1 194 ? 16.880 -11.159 11.083 1.00 60.50 194 THR A O 1
ATOM 1373 N N . GLN A 1 195 ? 17.921 -11.928 12.903 1.00 54.81 195 GLN A N 1
ATOM 1374 C CA . GLN A 1 195 ? 17.683 -13.376 12.739 1.00 54.81 195 GLN A CA 1
ATOM 1375 C C . GLN A 1 195 ? 16.196 -13.810 12.816 1.00 54.81 195 GLN A C 1
ATOM 1377 O O . GLN A 1 195 ? 15.882 -14.879 13.333 1.00 54.81 195 GLN A O 1
ATOM 1382 N N . SER A 1 196 ? 15.252 -12.976 12.377 1.00 61.38 196 SER A N 1
ATOM 1383 C CA . SER A 1 196 ? 13.824 -13.314 12.359 1.00 61.38 196 SER A CA 1
ATOM 1384 C C . SER A 1 196 ? 13.446 -13.895 10.999 1.00 61.38 196 SER A C 1
ATOM 1386 O O . SER A 1 196 ? 13.663 -13.254 9.972 1.00 61.38 196 SER A O 1
ATOM 1388 N N . SER A 1 197 ? 12.882 -15.106 10.984 1.00 67.00 197 SER A N 1
ATOM 1389 C CA . SER A 1 197 ? 12.338 -15.713 9.766 1.00 67.00 197 SER A CA 1
ATOM 1390 C C . SER A 1 197 ? 11.182 -14.869 9.242 1.00 67.00 197 SER A C 1
ATOM 1392 O O . SER A 1 197 ? 10.111 -14.843 9.840 1.00 67.00 197 SER A O 1
ATOM 1394 N N . GLN A 1 198 ? 11.405 -14.185 8.124 1.00 73.38 198 GLN A N 1
ATOM 1395 C CA . GLN A 1 198 ? 10.354 -13.480 7.402 1.00 73.38 198 GLN A CA 1
ATOM 1396 C C . GLN A 1 198 ? 9.616 -14.476 6.517 1.00 73.38 198 GLN A C 1
ATOM 1398 O O . GLN A 1 198 ? 10.243 -15.211 5.750 1.00 73.38 198 GLN A O 1
ATOM 1403 N N . VAL A 1 199 ? 8.289 -14.491 6.604 1.00 77.19 199 VAL A N 1
ATOM 1404 C CA . VAL A 1 199 ? 7.448 -15.297 5.719 1.00 77.19 199 VAL A CA 1
ATOM 1405 C C . VAL A 1 199 ? 6.592 -14.363 4.880 1.00 77.19 199 VAL A C 1
ATOM 1407 O O . VAL A 1 199 ? 5.814 -13.571 5.409 1.00 77.19 199 VAL A O 1
ATOM 1410 N N . LEU A 1 200 ? 6.739 -14.488 3.563 1.00 83.62 200 LEU A N 1
ATOM 1411 C CA . LEU A 1 200 ? 5.819 -13.921 2.589 1.00 83.62 200 LEU A CA 1
ATOM 1412 C C . LEU A 1 200 ? 4.938 -15.032 2.038 1.00 83.62 200 LEU A C 1
ATOM 1414 O O . LEU A 1 200 ? 5.446 -15.994 1.461 1.00 83.62 200 LEU A O 1
ATOM 1418 N N . THR A 1 201 ? 3.628 -14.835 2.125 1.00 91.38 201 THR A N 1
ATOM 1419 C CA . THR A 1 201 ? 2.652 -15.648 1.400 1.00 91.38 201 THR A CA 1
ATOM 1420 C C . THR A 1 201 ? 1.954 -14.782 0.363 1.00 91.38 201 THR A C 1
ATOM 1422 O O . THR A 1 201 ? 1.370 -13.758 0.710 1.00 91.38 201 THR A O 1
ATOM 1425 N N . ILE A 1 202 ? 2.023 -15.191 -0.908 1.00 93.25 202 ILE A N 1
ATOM 1426 C CA . ILE A 1 202 ? 1.249 -14.582 -1.995 1.00 93.25 202 ILE A CA 1
ATOM 1427 C C . ILE A 1 202 ? 0.346 -15.648 -2.616 1.00 93.25 202 ILE A C 1
ATOM 1429 O O . ILE A 1 202 ? 0.844 -16.644 -3.142 1.00 93.25 202 ILE A O 1
ATOM 1433 N N . GLY A 1 203 ? -0.965 -15.425 -2.578 1.00 94.94 203 GLY A N 1
ATOM 1434 C CA . GLY A 1 203 ? -1.986 -16.275 -3.188 1.00 94.94 203 GLY A CA 1
ATOM 1435 C C . GLY A 1 203 ? -2.855 -15.496 -4.175 1.00 94.94 203 GLY A C 1
ATOM 1436 O O . GLY A 1 203 ? -3.011 -14.284 -4.049 1.00 94.94 203 GLY A O 1
ATOM 1437 N N . SER A 1 204 ? -3.377 -16.177 -5.199 1.00 97.25 204 SER A N 1
ATOM 1438 C CA . SER A 1 204 ? -4.465 -15.708 -6.084 1.00 97.25 204 SER A CA 1
ATOM 1439 C C . SER A 1 204 ? -4.395 -14.244 -6.567 1.00 97.25 204 SER A C 1
ATOM 1441 O O . SER A 1 204 ? -5.430 -13.616 -6.758 1.00 97.25 204 SER A O 1
ATOM 1443 N N . SER A 1 205 ? -3.195 -13.680 -6.735 1.00 98.12 205 SER A N 1
ATOM 1444 C CA . SER A 1 205 ? -2.997 -12.242 -6.949 1.00 98.12 205 SER A CA 1
ATOM 1445 C C . SER A 1 205 ? -2.477 -11.933 -8.348 1.00 98.12 205 SER A C 1
ATOM 1447 O O . SER A 1 205 ? -1.643 -12.660 -8.891 1.00 98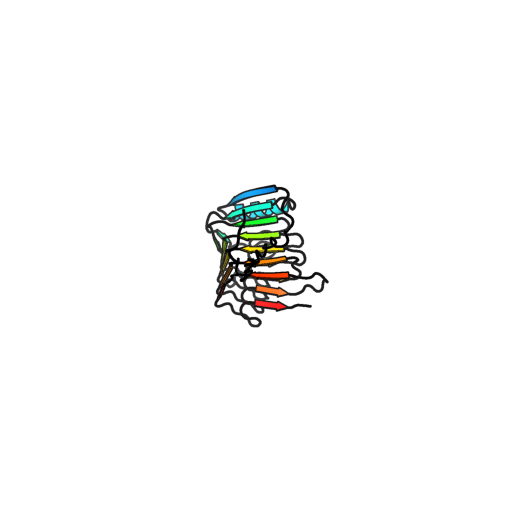.12 205 SER A O 1
ATOM 1449 N N . ASP A 1 206 ? -2.916 -10.801 -8.889 1.00 98.50 206 ASP A N 1
ATOM 1450 C CA . ASP A 1 206 ? -2.543 -10.315 -10.214 1.00 98.50 206 ASP A CA 1
ATOM 1451 C C . ASP A 1 206 ? -1.438 -9.257 -10.130 1.00 98.50 206 ASP A C 1
ATOM 1453 O O . ASP A 1 206 ? -1.561 -8.261 -9.415 1.00 98.50 206 ASP A O 1
ATOM 1457 N N . PHE A 1 207 ? -0.385 -9.421 -10.936 1.00 98.56 207 PHE A N 1
ATOM 1458 C CA . PHE A 1 207 ? 0.697 -8.446 -11.092 1.00 98.56 207 PHE A CA 1
ATOM 1459 C C . PHE A 1 207 ? 0.825 -8.038 -12.558 1.00 98.56 207 PHE A C 1
ATOM 1461 O O . PHE A 1 207 ? 1.408 -8.759 -13.366 1.00 98.56 207 PHE A O 1
ATOM 1468 N N . LEU A 1 208 ? 0.293 -6.869 -12.909 1.00 98.62 208 LEU A N 1
ATOM 1469 C CA . LEU A 1 208 ? 0.133 -6.441 -14.297 1.00 98.62 208 LEU A CA 1
ATOM 1470 C C . LEU A 1 208 ? 0.876 -5.139 -14.565 1.00 98.62 208 LEU A C 1
ATOM 1472 O O . LEU A 1 208 ? 0.740 -4.164 -13.837 1.00 98.62 208 LEU A O 1
ATOM 1476 N N . HIS A 1 209 ? 1.669 -5.111 -15.634 1.00 98.38 209 HIS A N 1
ATOM 1477 C CA . HIS A 1 209 ? 2.350 -3.894 -16.096 1.00 98.38 209 HIS A CA 1
ATOM 1478 C C . HIS A 1 209 ? 3.194 -3.176 -15.024 1.00 98.38 209 HIS A C 1
ATOM 1480 O O . HIS A 1 209 ? 3.411 -1.967 -15.103 1.00 98.38 209 HIS A O 1
ATOM 1486 N N . ASN A 1 210 ? 3.679 -3.919 -14.029 1.00 98.62 210 ASN A N 1
ATOM 1487 C CA . ASN A 1 210 ? 4.579 -3.401 -13.008 1.00 98.62 210 ASN A CA 1
ATOM 1488 C C . ASN A 1 210 ? 6.009 -3.379 -13.550 1.00 98.62 210 ASN A C 1
ATOM 1490 O O . ASN A 1 210 ? 6.423 -4.305 -14.252 1.00 98.62 210 ASN A O 1
ATOM 1494 N N . SER A 1 211 ? 6.763 -2.335 -13.218 1.00 98.31 211 SER A N 1
ATOM 1495 C CA . SER A 1 211 ? 8.099 -2.123 -13.770 1.00 98.31 211 SER A CA 1
ATOM 1496 C C . SER A 1 211 ? 9.104 -1.754 -12.692 1.00 98.31 211 SER A C 1
ATOM 1498 O O . SER A 1 211 ? 8.847 -0.895 -11.849 1.00 98.31 211 SER A O 1
ATOM 1500 N N . ALA A 1 212 ? 10.274 -2.380 -12.747 1.00 98.12 212 ALA A N 1
ATOM 1501 C CA . ALA A 1 212 ? 11.411 -1.982 -11.942 1.00 98.12 212 ALA A CA 1
ATOM 1502 C C . ALA A 1 212 ? 12.734 -2.239 -12.651 1.00 98.12 212 ALA A C 1
ATOM 1504 O O . ALA A 1 212 ? 12.835 -3.133 -13.493 1.00 98.12 212 ALA A O 1
ATOM 1505 N N . GLY A 1 213 ? 13.763 -1.484 -12.256 1.00 97.31 213 GLY A N 1
ATOM 1506 C CA . GLY A 1 213 ? 15.138 -1.723 -12.704 1.00 97.31 213 GLY A CA 1
ATOM 1507 C C . GLY A 1 213 ? 15.661 -3.098 -12.276 1.00 97.31 213 GLY A C 1
ATOM 1508 O O . GLY A 1 213 ? 16.481 -3.700 -12.961 1.00 97.31 213 GLY A O 1
ATOM 1509 N N . SER A 1 214 ? 15.161 -3.631 -11.160 1.00 96.50 214 SER A N 1
ATOM 1510 C CA . SER A 1 214 ? 15.401 -5.001 -10.708 1.00 96.50 214 SER A CA 1
ATOM 1511 C C . SER A 1 214 ? 14.113 -5.632 -10.183 1.00 96.50 214 SER A C 1
ATOM 1513 O O . SER A 1 214 ? 13.410 -5.036 -9.372 1.00 96.50 214 SER A O 1
ATOM 1515 N N . GLY A 1 215 ? 13.812 -6.862 -10.608 1.00 90.38 215 GLY A N 1
ATOM 1516 C CA . GLY A 1 215 ? 12.674 -7.629 -10.090 1.00 90.38 215 GLY A CA 1
ATOM 1517 C C . GLY A 1 215 ? 11.297 -7.188 -10.590 1.00 90.38 215 GLY A C 1
ATOM 1518 O O . GLY A 1 215 ? 10.369 -7.199 -9.800 1.00 90.38 215 GLY A O 1
ATOM 1519 N N . GLY A 1 216 ? 11.139 -6.801 -11.866 1.00 95.56 216 GLY A N 1
ATOM 1520 C CA . GLY A 1 216 ? 9.835 -6.603 -12.535 1.00 95.56 216 GLY A CA 1
ATOM 1521 C C . GLY A 1 216 ? 8.712 -6.103 -11.613 1.00 95.56 216 GLY A C 1
ATOM 1522 O O . GLY A 1 216 ? 8.714 -4.943 -11.212 1.00 95.56 216 GLY A O 1
ATOM 1523 N N . ALA A 1 217 ? 7.795 -6.997 -11.226 1.00 97.25 217 ALA A N 1
ATOM 1524 C CA . ALA A 1 217 ? 6.782 -6.731 -10.200 1.00 97.25 217 ALA A CA 1
ATOM 1525 C C . ALA A 1 217 ? 7.245 -7.003 -8.754 1.00 97.25 217 ALA A C 1
ATOM 1527 O O . ALA A 1 217 ? 6.882 -6.249 -7.853 1.00 97.25 217 ALA A O 1
ATOM 1528 N N . LEU A 1 218 ? 8.012 -8.072 -8.532 1.00 96.88 218 LEU A N 1
ATOM 1529 C CA . LEU A 1 218 ? 8.400 -8.578 -7.217 1.00 96.88 218 LEU A CA 1
ATOM 1530 C C . LEU A 1 218 ? 9.922 -8.632 -7.066 1.00 96.88 218 LEU A C 1
ATOM 1532 O O . LEU A 1 218 ? 10.615 -9.225 -7.895 1.00 96.88 218 LEU A O 1
ATOM 1536 N N . TYR A 1 219 ? 10.432 -8.093 -5.963 1.00 95.81 219 TYR A N 1
ATOM 1537 C CA . TYR A 1 219 ? 11.837 -8.219 -5.591 1.00 95.81 219 TYR A CA 1
ATOM 1538 C C . TYR A 1 219 ? 11.971 -8.775 -4.173 1.00 95.81 219 TYR A C 1
ATOM 1540 O O . TYR A 1 219 ? 11.486 -8.164 -3.225 1.00 95.81 219 TYR A O 1
ATOM 1548 N N . LEU A 1 220 ? 12.635 -9.923 -4.029 1.00 91.31 220 LEU A N 1
ATOM 1549 C CA . LEU A 1 220 ? 12.829 -10.605 -2.750 1.00 91.31 220 LEU A CA 1
ATOM 1550 C C . LEU A 1 220 ? 14.326 -10.782 -2.496 1.00 91.31 220 LEU A C 1
ATOM 1552 O O . LEU A 1 220 ? 15.030 -11.344 -3.333 1.00 91.31 220 LEU A O 1
ATOM 1556 N N . GLU A 1 221 ? 14.799 -10.316 -1.346 1.00 86.94 221 GLU A N 1
ATOM 1557 C CA . GLU A 1 221 ? 16.182 -10.487 -0.900 1.00 86.94 221 GLU A CA 1
ATOM 1558 C C . GLU A 1 221 ? 16.192 -11.129 0.484 1.00 86.94 221 GLU A C 1
ATOM 1560 O O . GLU A 1 221 ? 15.790 -10.517 1.473 1.00 86.94 221 GLU A O 1
ATOM 1565 N N . GLY A 1 222 ? 16.632 -12.387 0.530 1.00 76.06 222 GLY A N 1
ATOM 1566 C CA . GLY A 1 222 ? 16.912 -13.109 1.767 1.00 76.06 222 GLY A CA 1
ATOM 1567 C C . GLY A 1 222 ? 18.346 -12.869 2.240 1.00 76.06 222 GLY A C 1
ATOM 1568 O O . GLY A 1 222 ? 19.213 -12.512 1.443 1.00 76.06 222 GLY A O 1
ATOM 1569 N N . SER A 1 223 ? 18.575 -13.070 3.538 1.00 63.31 223 SER A N 1
ATOM 1570 C CA . SER A 1 223 ? 19.908 -13.137 4.160 1.00 63.31 223 SER A CA 1
ATOM 1571 C C . SER A 1 223 ? 20.515 -14.528 4.049 1.00 63.31 223 SER A C 1
ATOM 1573 O O . SER A 1 223 ? 19.737 -15.487 4.265 1.00 63.31 223 SER A O 1
#

pLDDT: mean 86.14, std 19.17, range [35.53, 98.81]